Protein AF-A0A7J6B917-F1 (afdb_monomer_lite)

Radius of gyration: 19.54 Å; chains: 1; bounding box: 54×51×55 Å

Secondary structure (DSSP, 8-state):
-PPPPPTHHHHTT-S--------------------GGGGGG--GGGS---SHHHH--HHHHHHHGGGS-EEEE-TTS-EEEE-GGGEEEEESSSS-SS--EEEEEEETTEEEEEEEEEETTEEEEHHHHTB---TT--EEEE--SHHHHHHHHIIIIIIIIIII--TT----PPPPPTT-EEEEEEETTEEEEEEEEE-TTSEEETTEEEE-SS-EEEEEEE-GGGTTSSHHHHHHHHHHHHHHHHHT--

Structure (mmCIF, N/CA/C/O backbone):
data_AF-A0A7J6B917-F1
#
_entry.id   AF-A0A7J6B917-F1
#
loop_
_atom_site.group_PDB
_atom_site.id
_atom_site.type_symbol
_atom_site.label_atom_id
_atom_site.label_alt_id
_atom_site.label_comp_id
_atom_site.label_asym_id
_atom_site.label_entity_id
_atom_site.label_seq_id
_atom_site.pdbx_PDB_ins_code
_atom_site.Cartn_x
_atom_site.Cartn_y
_atom_site.Cartn_z
_atom_site.occupancy
_atom_site.B_iso_or_equiv
_atom_site.auth_seq_id
_atom_site.auth_comp_id
_atom_site.auth_asym_id
_atom_site.auth_atom_id
_atom_site.pdbx_PDB_model_num
ATOM 1 N N . MET A 1 1 ? 29.129 5.952 6.527 1.00 28.25 1 MET A N 1
ATOM 2 C CA . MET A 1 1 ? 28.202 5.026 7.211 1.00 28.25 1 MET A CA 1
ATOM 3 C C . MET A 1 1 ? 27.087 5.879 7.802 1.00 28.25 1 MET A C 1
ATOM 5 O O . MET A 1 1 ? 27.223 6.377 8.909 1.00 28.25 1 MET A O 1
ATOM 9 N N . ILE A 1 2 ? 26.074 6.200 6.995 1.00 26.06 2 ILE A N 1
ATOM 10 C CA . ILE A 1 2 ? 24.993 7.112 7.393 1.00 26.06 2 ILE A CA 1
ATOM 11 C C . ILE A 1 2 ? 23.897 6.245 8.009 1.00 26.06 2 ILE A C 1
ATOM 13 O O . ILE A 1 2 ? 23.376 5.348 7.353 1.00 26.06 2 ILE A O 1
ATOM 17 N N . ARG A 1 3 ? 23.628 6.458 9.299 1.00 24.72 3 ARG A N 1
ATOM 18 C CA . ARG A 1 3 ? 22.541 5.801 10.026 1.00 24.72 3 ARG A CA 1
ATOM 19 C C . ARG A 1 3 ? 21.214 6.369 9.520 1.00 24.72 3 ARG A C 1
ATOM 21 O O . ARG A 1 3 ? 20.967 7.556 9.701 1.00 24.72 3 ARG A O 1
ATOM 28 N N . CYS A 1 4 ? 20.373 5.528 8.921 1.00 31.16 4 CYS A N 1
ATOM 29 C CA . CYS A 1 4 ? 18.943 5.813 8.830 1.00 31.16 4 CYS A CA 1
ATOM 30 C C . CYS A 1 4 ? 18.379 5.949 10.254 1.00 31.16 4 CYS A C 1
ATOM 32 O O . CYS A 1 4 ? 18.732 5.130 11.112 1.00 31.16 4 CYS A O 1
ATOM 34 N N . PRO A 1 5 ? 17.510 6.933 10.525 1.00 29.53 5 PRO A N 1
ATOM 35 C CA . PRO A 1 5 ? 16.734 6.956 11.754 1.00 29.53 5 PRO A CA 1
ATOM 36 C C . PRO A 1 5 ? 15.949 5.647 11.872 1.00 29.53 5 PRO A C 1
ATOM 38 O O . PRO A 1 5 ? 15.215 5.272 10.960 1.00 29.53 5 PRO A O 1
ATOM 41 N N . SER A 1 6 ? 16.123 4.918 12.973 1.00 36.69 6 SER A N 1
ATOM 42 C CA . SER A 1 6 ? 15.269 3.769 13.291 1.00 36.69 6 SER A CA 1
ATOM 43 C C . SER A 1 6 ? 13.814 4.229 13.408 1.00 36.69 6 SER A C 1
ATOM 45 O O . SER A 1 6 ? 13.587 5.339 13.880 1.00 36.69 6 SER A O 1
ATOM 47 N N . MET A 1 7 ? 12.834 3.377 13.088 1.00 39.47 7 MET A N 1
ATOM 48 C CA . MET A 1 7 ? 11.395 3.676 13.227 1.00 39.47 7 MET A CA 1
ATOM 49 C C . MET A 1 7 ? 11.013 4.235 14.623 1.00 39.47 7 MET A C 1
ATOM 51 O O . MET A 1 7 ? 10.112 5.057 14.743 1.00 39.47 7 MET A O 1
ATOM 55 N N . LEU A 1 8 ? 11.786 3.901 15.667 1.00 36.88 8 LEU A N 1
ATOM 56 C CA . LEU A 1 8 ? 11.684 4.474 17.020 1.00 36.88 8 LEU A CA 1
ATOM 57 C C . LEU A 1 8 ? 11.874 6.008 17.084 1.00 36.88 8 LEU A C 1
ATOM 59 O O . LEU A 1 8 ? 11.333 6.657 17.973 1.00 36.88 8 LEU A O 1
ATOM 63 N N . GLN A 1 9 ? 12.602 6.622 16.144 1.00 35.94 9 GLN A N 1
ATOM 64 C CA . GLN A 1 9 ? 12.767 8.081 16.077 1.00 35.94 9 GLN A CA 1
ATOM 65 C C . GLN A 1 9 ? 11.567 8.798 15.444 1.00 35.94 9 GLN A C 1
ATOM 67 O O . GLN A 1 9 ? 11.374 9.978 15.724 1.00 35.94 9 GLN A O 1
ATOM 72 N N . GLN A 1 10 ? 10.725 8.110 14.661 1.00 38.25 10 GLN A N 1
ATOM 73 C CA . GLN A 1 10 ? 9.467 8.692 14.172 1.00 38.25 10 GLN A CA 1
ATOM 74 C C . GLN A 1 10 ? 8.410 8.782 15.284 1.00 38.25 10 GLN A C 1
ATOM 76 O O . GLN A 1 10 ? 7.632 9.730 15.303 1.00 38.25 10 GLN A O 1
ATOM 81 N N . VAL A 1 11 ? 8.450 7.872 16.263 1.00 38.41 11 VAL A N 1
ATOM 82 C CA . VAL A 1 11 ? 7.590 7.919 17.461 1.00 38.41 11 VAL A CA 1
ATOM 83 C C . VAL A 1 11 ? 8.003 9.068 18.398 1.00 38.41 11 VAL A C 1
ATOM 85 O O . VAL A 1 11 ? 7.163 9.728 18.998 1.00 38.41 11 VAL A O 1
ATOM 88 N N . SER A 1 12 ? 9.298 9.398 18.466 1.00 28.92 12 SER A N 1
ATOM 89 C CA . SER A 1 12 ? 9.825 10.412 19.395 1.00 28.92 12 SER A CA 1
ATOM 90 C C . SER A 1 12 ? 9.580 11.881 18.996 1.00 28.92 12 SER A C 1
ATOM 92 O O . SER A 1 12 ? 9.815 12.767 19.819 1.00 28.92 12 SER A O 1
ATOM 94 N N . LEU A 1 13 ? 9.132 12.182 17.773 1.00 32.50 13 LEU A N 1
ATOM 95 C CA . LEU A 1 13 ? 8.871 13.564 17.325 1.00 32.50 13 LEU A CA 1
ATOM 96 C C . LEU A 1 13 ? 7.448 14.062 17.657 1.00 32.50 13 LEU A C 1
ATOM 98 O O . LEU A 1 13 ? 7.083 15.180 17.304 1.00 32.50 13 LEU A O 1
ATOM 102 N N . PHE A 1 14 ? 6.664 13.273 18.400 1.00 38.31 14 PHE A N 1
ATOM 103 C CA . PHE A 1 14 ? 5.267 13.553 18.757 1.00 38.31 14 PHE A CA 1
ATOM 104 C C . PHE A 1 14 ? 5.039 14.701 19.763 1.00 38.31 14 PHE A C 1
ATOM 106 O O . PHE A 1 14 ? 3.897 15.095 19.995 1.00 38.31 14 PHE A O 1
ATOM 113 N N . HIS A 1 15 ? 6.089 15.310 20.322 1.00 29.52 15 HIS A N 1
ATOM 114 C CA . HIS A 1 15 ? 5.964 16.468 21.213 1.00 29.52 15 HIS A CA 1
ATOM 115 C C . HIS A 1 15 ? 6.646 17.708 20.641 1.00 29.52 15 HIS A C 1
ATOM 117 O O . HIS A 1 15 ? 7.746 18.049 21.070 1.00 29.52 15 HIS A O 1
ATOM 123 N N . LYS A 1 16 ? 5.975 18.387 19.698 1.00 31.20 16 LYS A N 1
ATOM 124 C CA . LYS A 1 16 ? 5.967 19.856 19.498 1.00 31.20 16 LYS A CA 1
ATOM 125 C C . LYS A 1 16 ? 5.537 20.194 18.070 1.00 31.20 16 LYS A C 1
ATOM 127 O O . LYS A 1 16 ? 6.360 20.105 17.172 1.00 31.20 16 LYS A O 1
ATOM 132 N N . TRP A 1 17 ? 4.298 20.654 17.898 1.00 30.45 17 TRP A N 1
ATOM 133 C CA . TRP A 1 17 ? 3.988 21.968 17.306 1.00 30.45 17 TRP A CA 1
ATOM 134 C C . TRP A 1 17 ? 2.478 22.127 17.071 1.00 30.45 17 TRP A C 1
ATOM 136 O O . TRP A 1 17 ? 1.904 21.502 16.185 1.00 30.45 17 TRP A O 1
ATOM 146 N N . ASN A 1 18 ? 1.867 23.006 17.868 1.00 25.06 18 ASN A N 1
ATOM 147 C CA . ASN A 1 18 ? 0.728 23.822 17.461 1.00 25.06 18 ASN A CA 1
ATOM 148 C C . ASN A 1 18 ? 1.317 25.128 16.922 1.00 25.06 18 ASN A C 1
ATOM 150 O O . ASN A 1 18 ? 2.124 25.734 17.623 1.00 25.06 18 ASN A O 1
ATOM 154 N N . ASP A 1 19 ? 0.941 25.539 15.713 1.00 26.38 19 ASP A N 1
ATOM 155 C CA . ASP A 1 19 ? 0.244 26.811 15.488 1.00 26.38 19 ASP A CA 1
ATOM 156 C C . ASP A 1 19 ? 0.175 27.205 13.999 1.00 26.38 19 ASP A C 1
ATOM 158 O O . ASP A 1 19 ? 1.067 26.940 13.199 1.00 26.38 19 ASP A O 1
ATOM 162 N N . PHE A 1 20 ? -0.897 27.951 13.720 1.00 25.92 20 PHE A N 1
ATOM 163 C CA . PHE A 1 20 ? -1.179 28.844 12.591 1.00 25.92 20 PHE A CA 1
ATOM 164 C C . PHE A 1 20 ? -1.936 28.345 11.342 1.00 25.92 20 PHE A C 1
ATOM 166 O O . PHE A 1 20 ? -1.520 27.496 10.564 1.00 25.92 20 PHE A O 1
ATOM 173 N N . LYS A 1 21 ? -3.092 29.009 11.180 1.00 27.42 21 LYS A N 1
ATOM 174 C CA . LYS A 1 21 ? -4.090 28.993 10.105 1.00 27.42 21 LYS A CA 1
ATOM 175 C C . LYS A 1 21 ? -3.604 29.703 8.834 1.00 27.42 21 LYS A C 1
ATOM 177 O O . LYS A 1 21 ? -2.906 30.709 8.926 1.00 27.42 21 LYS A O 1
ATOM 182 N N . GLY A 1 22 ? -4.179 29.318 7.692 1.00 24.73 22 GLY A N 1
ATOM 183 C CA . GLY A 1 22 ? -4.263 30.149 6.483 1.00 24.73 22 GLY A CA 1
ATOM 184 C C . GLY A 1 22 ? -4.955 29.425 5.323 1.00 24.73 22 GLY A C 1
ATOM 185 O O . GLY A 1 22 ? -4.372 28.537 4.723 1.00 24.73 22 GLY A O 1
ATOM 186 N N . TYR A 1 23 ? -6.207 29.789 5.033 1.00 26.33 23 TYR A N 1
ATOM 187 C CA . TYR A 1 23 ? -7.043 29.252 3.948 1.00 26.33 23 TYR A CA 1
ATOM 188 C C . TYR A 1 23 ? -6.612 29.744 2.553 1.00 26.33 23 TYR A C 1
ATOM 190 O O . TYR A 1 23 ? -6.212 30.898 2.425 1.00 26.33 23 TYR A O 1
ATOM 198 N N . CYS A 1 24 ? -6.877 28.945 1.508 1.00 25.05 24 CYS A N 1
ATOM 199 C CA . CYS A 1 24 ? -7.537 29.395 0.267 1.00 25.05 24 CYS A CA 1
ATOM 200 C C . CYS A 1 24 ? -8.112 28.190 -0.502 1.00 25.05 24 CYS A C 1
ATOM 202 O O . CYS A 1 24 ? -7.375 27.310 -0.933 1.00 25.05 24 CYS A O 1
ATOM 204 N N . ALA A 1 25 ? -9.436 28.165 -0.663 1.00 23.70 25 ALA A N 1
ATOM 205 C CA . ALA A 1 25 ? -10.173 27.146 -1.403 1.00 23.70 25 ALA A CA 1
ATOM 206 C C . ALA A 1 25 ? -10.294 27.533 -2.885 1.00 23.70 25 ALA A C 1
ATOM 208 O O . ALA A 1 25 ? -10.729 28.642 -3.196 1.00 23.70 25 ALA A O 1
ATOM 209 N N . PHE A 1 26 ? -9.979 26.602 -3.787 1.00 23.88 26 PHE A N 1
ATOM 210 C CA . PHE A 1 26 ? -10.359 26.677 -5.197 1.00 23.88 26 PHE A CA 1
ATOM 211 C C . PHE A 1 26 ? -11.427 25.622 -5.483 1.00 23.88 26 PHE A C 1
ATOM 213 O O . PHE A 1 26 ? -11.260 24.441 -5.198 1.00 23.88 26 PHE A O 1
ATOM 220 N N . LYS A 1 27 ? -12.558 26.093 -6.005 1.00 23.55 27 LYS A N 1
ATOM 221 C CA . LYS A 1 27 ? -13.753 25.314 -6.317 1.00 23.55 27 LYS A CA 1
ATOM 222 C C . LYS A 1 27 ? -13.635 24.774 -7.745 1.00 23.55 27 LYS A C 1
ATOM 224 O O . LYS A 1 27 ? -13.420 25.560 -8.665 1.00 23.55 27 LYS A O 1
ATOM 229 N N . MET A 1 28 ? -13.808 23.469 -7.931 1.00 24.48 28 MET A N 1
ATOM 230 C CA . MET A 1 28 ? -14.023 22.847 -9.241 1.00 24.48 28 MET A CA 1
ATOM 231 C C . MET A 1 28 ? -15.167 21.836 -9.129 1.00 24.48 28 MET A C 1
ATOM 233 O O . MET A 1 28 ? -15.196 21.008 -8.221 1.00 24.48 28 MET A O 1
ATOM 237 N N . ASP A 1 29 ? -16.145 21.972 -10.023 1.00 25.08 29 ASP A N 1
ATOM 238 C CA . ASP A 1 29 ? -17.403 21.232 -10.004 1.00 25.08 29 ASP A CA 1
ATOM 239 C C . ASP A 1 29 ? -17.204 19.770 -10.430 1.00 25.08 29 ASP A C 1
ATOM 241 O O . ASP A 1 29 ? -16.668 19.479 -11.499 1.00 25.08 29 ASP A O 1
ATOM 245 N N . SER A 1 30 ? -17.678 18.843 -9.595 1.00 29.86 30 SER A N 1
ATOM 246 C CA . SER A 1 30 ? -17.695 17.406 -9.877 1.00 29.86 30 SER A CA 1
ATOM 247 C C . SER A 1 30 ? -19.090 16.987 -10.325 1.00 29.86 30 SER A C 1
ATOM 249 O O . SER A 1 30 ? -20.036 17.041 -9.543 1.00 29.86 30 SER A O 1
ATOM 251 N N . ASN A 1 31 ? -19.217 16.524 -11.567 1.00 31.73 31 ASN A N 1
ATOM 252 C CA . ASN A 1 31 ? -20.407 15.825 -12.037 1.00 31.73 31 ASN A CA 1
ATOM 253 C C . ASN A 1 31 ? -19.996 14.453 -12.579 1.00 31.73 31 ASN A C 1
ATOM 255 O O . ASN A 1 31 ? -19.438 14.357 -13.668 1.00 31.73 31 ASN A O 1
ATOM 259 N N . SER A 1 32 ? -20.254 13.388 -11.822 1.00 36.25 32 SER A N 1
ATOM 260 C CA . SER A 1 32 ? -20.482 12.057 -12.396 1.00 36.25 32 SER A CA 1
ATOM 261 C C . SER A 1 32 ? -21.190 11.155 -11.385 1.00 36.25 32 SER A C 1
ATOM 263 O O . SER A 1 32 ? -20.631 10.714 -10.386 1.00 36.25 32 SER A O 1
ATOM 265 N N . ASN A 1 33 ? -22.468 10.914 -11.668 1.00 38.50 33 ASN A N 1
ATOM 266 C CA . ASN A 1 33 ? -23.294 9.908 -11.017 1.00 38.50 33 ASN A CA 1
ATOM 267 C C . ASN A 1 33 ? -22.799 8.506 -11.408 1.00 38.50 33 ASN A C 1
ATOM 269 O O . ASN A 1 33 ? -22.795 8.171 -12.593 1.00 38.50 33 ASN A O 1
ATOM 273 N N . LEU A 1 34 ? -22.456 7.675 -10.422 1.00 36.66 34 LEU A N 1
ATOM 274 C CA . LEU A 1 34 ? -22.340 6.221 -10.576 1.00 36.66 34 LEU A CA 1
ATOM 275 C C . LEU A 1 34 ? -23.387 5.524 -9.687 1.00 36.66 34 LEU A C 1
ATOM 277 O O . LEU A 1 34 ? -23.734 6.062 -8.633 1.00 36.66 34 LEU A O 1
ATOM 281 N N . PRO A 1 35 ? -23.936 4.362 -10.098 1.00 38.25 35 PRO A N 1
ATOM 282 C CA . PRO A 1 35 ? -25.120 3.780 -9.473 1.00 38.25 35 PRO A CA 1
ATOM 283 C C . PRO A 1 35 ? -24.807 3.214 -8.084 1.00 38.25 35 PRO A C 1
ATOM 285 O O . PRO A 1 35 ? -23.834 2.487 -7.895 1.00 38.25 35 PRO A O 1
ATOM 288 N N . VAL A 1 36 ? -25.683 3.516 -7.128 1.00 42.31 36 VAL A N 1
ATOM 289 C CA . VAL A 1 36 ? -25.557 3.268 -5.678 1.00 42.31 36 VAL A CA 1
ATOM 290 C C . VAL A 1 36 ? -25.646 1.774 -5.289 1.00 42.31 36 VAL A C 1
ATOM 292 O O . VAL A 1 36 ? -25.453 1.417 -4.131 1.00 42.31 36 VAL A O 1
ATOM 295 N N . GLU A 1 37 ? -25.876 0.859 -6.233 1.00 38.41 37 GLU A N 1
ATOM 296 C CA . GLU A 1 37 ? -26.282 -0.523 -5.919 1.00 38.41 37 GLU A CA 1
ATOM 297 C C . GLU A 1 37 ? -25.147 -1.518 -5.589 1.00 38.41 37 GLU A C 1
ATOM 299 O O . GLU A 1 37 ? -25.442 -2.619 -5.136 1.00 38.41 37 GLU A O 1
ATOM 304 N N . ASN A 1 38 ? -23.858 -1.163 -5.716 1.00 43.88 38 ASN A N 1
ATOM 305 C CA . ASN A 1 38 ? -22.740 -2.104 -5.472 1.00 43.88 38 ASN A CA 1
ATOM 306 C C . ASN A 1 38 ? -21.869 -1.822 -4.230 1.00 43.88 38 ASN A C 1
ATOM 308 O O . ASN A 1 38 ? -20.938 -2.579 -3.965 1.00 43.88 38 ASN A O 1
ATOM 312 N N . LEU A 1 39 ? -22.156 -0.780 -3.440 1.00 53.69 39 LEU A N 1
ATOM 313 C CA . LEU A 1 39 ? -21.262 -0.343 -2.351 1.00 53.69 39 LEU A CA 1
ATOM 314 C C . LEU A 1 39 ? -21.261 -1.263 -1.112 1.00 53.69 39 LEU A C 1
ATOM 316 O O . LEU A 1 39 ? -20.393 -1.148 -0.251 1.00 53.69 39 LEU A O 1
ATOM 320 N N . VAL A 1 40 ? -22.240 -2.169 -0.999 1.00 54.62 40 VAL A N 1
ATOM 321 C CA . VAL A 1 40 ? -22.499 -2.956 0.224 1.00 54.62 40 VAL A CA 1
ATOM 322 C C . VAL A 1 40 ? -21.4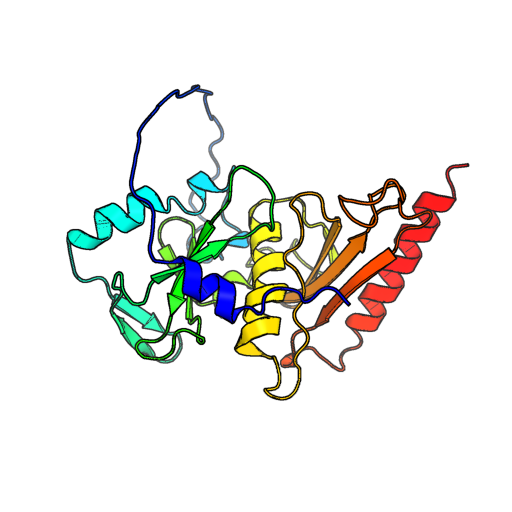11 -4.008 0.500 1.00 54.62 40 VAL A C 1
ATOM 324 O O . VAL A 1 40 ? -21.232 -4.400 1.648 1.00 54.62 40 VAL A O 1
ATOM 327 N N . ASN A 1 41 ? -20.623 -4.396 -0.510 1.00 67.50 41 ASN A N 1
ATOM 328 C CA . ASN A 1 41 ? -19.515 -5.357 -0.383 1.00 67.50 41 ASN A CA 1
ATOM 329 C C . ASN A 1 41 ? -18.184 -4.809 -0.932 1.00 67.50 41 ASN A C 1
ATOM 331 O O . ASN A 1 41 ? -17.319 -5.576 -1.356 1.00 67.50 41 ASN A O 1
ATOM 335 N N . SER A 1 42 ? -18.026 -3.487 -0.997 1.00 85.62 42 SER A N 1
ATOM 336 C CA . SER A 1 42 ? -16.808 -2.867 -1.524 1.00 85.62 42 SER A CA 1
ATOM 337 C C . SER A 1 42 ? -15.726 -2.774 -0.453 1.00 85.62 42 SER A C 1
ATOM 339 O O . SER A 1 42 ? -15.979 -2.339 0.673 1.00 85.62 42 SER A O 1
ATOM 341 N N . HIS A 1 43 ? -14.503 -3.149 -0.820 1.00 92.25 43 HIS A N 1
ATOM 342 C CA . HIS A 1 43 ? -13.328 -2.885 0.002 1.00 92.25 43 HIS A CA 1
ATOM 343 C C . HIS A 1 43 ? -12.842 -1.444 -0.212 1.00 92.25 43 HIS A C 1
ATOM 345 O O . HIS A 1 43 ? -13.188 -0.837 -1.227 1.00 92.25 43 HIS A O 1
ATOM 351 N N . PRO A 1 44 ? -12.015 -0.880 0.690 1.00 91.25 44 PRO A N 1
ATOM 352 C CA . PRO A 1 44 ? -11.530 0.499 0.568 1.00 91.25 44 PRO A CA 1
ATOM 353 C C . PRO A 1 44 ? -10.918 0.829 -0.798 1.00 91.25 44 PRO A C 1
ATOM 355 O O . PRO A 1 44 ? -11.173 1.890 -1.347 1.00 91.25 44 PRO A O 1
ATOM 358 N N . VAL A 1 45 ? -10.175 -0.109 -1.391 1.00 92.38 45 VAL A N 1
ATOM 359 C CA . VAL A 1 45 ? -9.554 0.044 -2.721 1.00 92.38 45 VAL A CA 1
ATOM 360 C C . VAL A 1 45 ? -10.532 0.076 -3.896 1.00 92.38 45 VAL A C 1
ATOM 362 O O . VAL A 1 45 ? -10.161 0.439 -5.014 1.00 92.38 45 VAL A O 1
ATOM 365 N N . ASP A 1 46 ? -11.780 -0.319 -3.670 1.00 92.31 46 ASP A N 1
ATOM 366 C CA . ASP A 1 46 ? -12.834 -0.300 -4.682 1.00 92.31 46 ASP A CA 1
ATOM 367 C C . ASP A 1 46 ? -13.657 0.992 -4.634 1.00 92.31 46 ASP A C 1
ATOM 369 O O . ASP A 1 46 ? -14.457 1.244 -5.536 1.00 92.31 46 ASP A O 1
ATOM 373 N N . LEU A 1 47 ? -13.480 1.803 -3.588 1.00 89.62 47 LEU A N 1
ATOM 374 C CA . LEU A 1 47 ? -14.190 3.060 -3.421 1.00 89.62 47 LEU A CA 1
ATOM 375 C C . LEU A 1 47 ? -13.512 4.167 -4.242 1.00 89.62 47 LEU A C 1
ATOM 377 O O . LEU A 1 47 ? -12.282 4.216 -4.336 1.00 89.62 47 LEU A O 1
ATOM 381 N N . PRO A 1 48 ? -14.294 5.076 -4.847 1.00 85.88 48 PRO A N 1
ATOM 382 C CA . PRO A 1 48 ? -13.730 6.196 -5.580 1.00 85.88 48 PRO A CA 1
ATOM 383 C C . PRO A 1 48 ? -12.966 7.116 -4.623 1.00 85.88 48 PRO A C 1
ATOM 385 O O . PRO A 1 48 ? -13.459 7.483 -3.557 1.00 85.88 48 PRO A O 1
ATOM 388 N N . CYS A 1 49 ? -11.766 7.512 -5.031 1.00 85.31 49 CYS A N 1
ATOM 38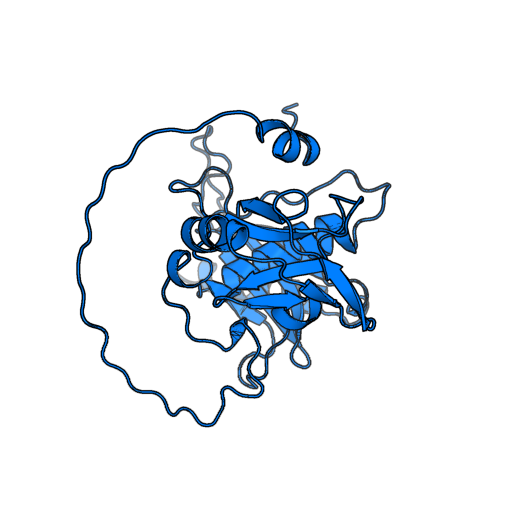9 C CA . CYS A 1 49 ? -10.901 8.401 -4.272 1.00 85.31 49 CYS A CA 1
ATOM 390 C C . CYS A 1 49 ? -10.216 9.370 -5.235 1.00 85.31 49 CYS A C 1
ATOM 392 O O . CYS A 1 49 ? -9.565 8.928 -6.182 1.00 85.31 49 CYS A O 1
ATOM 394 N N . GLN A 1 50 ? -10.377 10.673 -5.004 1.00 77.69 50 GLN A N 1
ATOM 395 C CA . GLN A 1 50 ? -9.777 11.712 -5.848 1.00 77.69 50 GLN A CA 1
ATOM 396 C C . GLN A 1 50 ? -8.390 12.119 -5.337 1.00 77.69 50 GLN A C 1
ATOM 398 O O . GLN A 1 50 ? -7.449 12.201 -6.122 1.00 77.69 50 GLN A O 1
ATOM 403 N N . ASP A 1 51 ? -8.249 12.306 -4.023 1.00 85.69 51 ASP A N 1
ATOM 404 C CA . ASP A 1 51 ? -7.015 12.751 -3.374 1.00 85.69 51 ASP A CA 1
ATOM 405 C C . ASP A 1 51 ? -6.876 12.182 -1.945 1.00 85.69 51 ASP A C 1
ATOM 407 O O . ASP A 1 51 ? -7.731 11.434 -1.465 1.00 85.69 51 ASP A O 1
ATOM 411 N N . TYR A 1 52 ? -5.759 12.495 -1.283 1.00 84.50 52 TYR A N 1
ATOM 412 C CA . TYR A 1 52 ? -5.451 12.021 0.071 1.00 84.50 52 TYR A CA 1
ATOM 413 C C . TYR A 1 52 ? -6.299 12.701 1.159 1.00 84.50 52 TYR A C 1
ATOM 415 O O . TYR A 1 52 ? -6.611 12.056 2.162 1.00 84.50 52 TYR A O 1
ATOM 423 N N . ASP A 1 53 ? -6.707 13.957 0.957 1.00 82.38 53 ASP A N 1
ATOM 424 C CA . ASP A 1 53 ? -7.501 14.714 1.933 1.00 82.38 53 ASP A CA 1
ATOM 425 C C . ASP A 1 53 ? -8.924 14.146 2.031 1.00 82.38 53 ASP A C 1
ATOM 427 O O . ASP A 1 53 ? -9.447 13.944 3.129 1.00 82.38 53 ASP A O 1
ATOM 431 N N . ALA A 1 54 ? -9.522 13.798 0.888 1.00 80.94 54 ALA A N 1
ATOM 432 C CA . ALA A 1 54 ? -10.800 13.101 0.804 1.00 80.94 54 ALA A CA 1
ATOM 433 C C . ALA A 1 54 ? -10.714 11.663 1.342 1.00 80.94 54 ALA A C 1
ATOM 435 O O . ALA A 1 54 ? -11.682 11.146 1.902 1.00 80.94 54 ALA A O 1
ATOM 436 N N . LEU A 1 55 ? -9.562 11.001 1.181 1.00 82.25 55 LEU A N 1
ATOM 437 C CA . LEU A 1 55 ? -9.361 9.639 1.677 1.00 82.25 55 LEU A CA 1
ATOM 438 C C . LEU A 1 55 ? -9.339 9.583 3.207 1.00 82.25 55 LEU A C 1
ATOM 440 O O . LEU A 1 55 ? -9.950 8.694 3.811 1.00 82.25 55 LEU A O 1
ATOM 444 N N . CYS A 1 56 ? -8.597 10.501 3.824 1.00 82.75 56 CYS A N 1
ATOM 445 C CA . CYS A 1 56 ? -8.342 10.526 5.255 1.00 82.75 56 CYS A CA 1
ATOM 446 C C . CYS A 1 56 ? -8.290 11.980 5.758 1.00 82.75 56 CYS A C 1
ATOM 448 O O . CYS A 1 56 ? -7.201 12.534 5.915 1.00 82.75 56 CYS A O 1
ATOM 450 N N . PRO A 1 57 ? -9.441 12.597 6.089 1.00 81.44 57 PRO A N 1
ATOM 451 C CA . PRO A 1 57 ? -9.492 13.958 6.623 1.00 81.44 57 PRO A CA 1
ATOM 452 C C . PRO A 1 57 ? -9.025 13.977 8.087 1.00 81.44 57 PRO A C 1
ATOM 454 O O . PRO A 1 57 ? -9.815 14.030 9.034 1.00 81.44 57 PRO A O 1
ATOM 457 N N . VAL A 1 58 ? -7.705 13.890 8.276 1.00 82.00 58 VAL A N 1
ATOM 458 C CA . VAL A 1 58 ? -7.034 13.687 9.571 1.00 82.00 58 VAL A CA 1
ATOM 459 C C . VAL A 1 58 ? -7.475 14.713 10.611 1.00 82.00 58 VAL A C 1
ATOM 461 O O . VAL A 1 58 ? -7.826 14.350 11.733 1.00 82.00 58 VAL A O 1
ATOM 464 N N . PHE A 1 59 ? -7.447 15.996 10.247 1.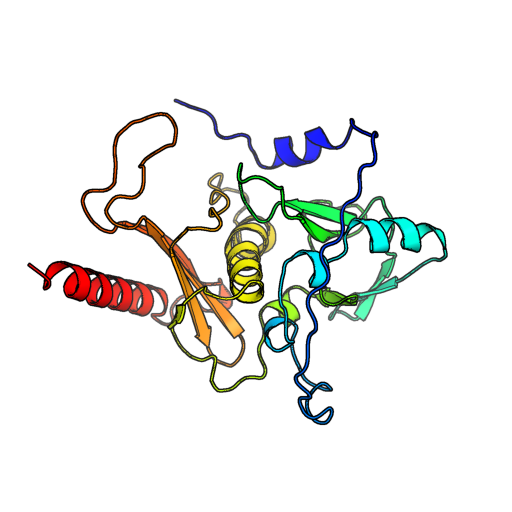00 81.81 59 PHE A N 1
ATOM 465 C CA . PHE A 1 59 ? -7.746 17.084 11.175 1.00 81.81 59 PHE A CA 1
ATOM 466 C C . PHE A 1 59 ? -9.213 17.078 11.608 1.00 81.81 59 PHE A C 1
ATOM 468 O O . PHE A 1 59 ? -9.492 17.167 12.800 1.00 81.81 59 PHE A O 1
ATOM 475 N N . GLU A 1 60 ? -10.136 16.900 10.661 1.00 83.88 60 GLU A N 1
ATOM 476 C CA . GLU A 1 60 ? -11.573 16.848 10.942 1.00 83.88 60 GLU A CA 1
ATOM 477 C C . GLU A 1 60 ? -11.914 15.682 11.875 1.00 83.88 60 GLU A C 1
ATOM 479 O O . GLU A 1 60 ? -12.612 15.859 12.878 1.00 83.88 60 GLU A O 1
ATOM 484 N N . TYR A 1 61 ? -11.370 14.493 11.591 1.00 85.75 61 TYR A N 1
ATOM 485 C CA . TYR A 1 61 ? -11.641 13.324 12.415 1.00 85.75 61 TYR A CA 1
ATOM 486 C C . TYR A 1 61 ? -11.133 13.502 13.847 1.00 85.75 61 TYR A C 1
ATOM 488 O O . TYR A 1 61 ? -11.890 13.251 14.788 1.00 85.75 61 TYR A O 1
ATOM 496 N N . LEU A 1 62 ? -9.887 13.960 14.020 1.00 84.44 62 LEU A N 1
ATOM 497 C CA . LEU A 1 62 ? -9.297 14.145 15.347 1.00 84.44 62 LEU A CA 1
ATOM 498 C C . LEU A 1 62 ? -10.053 15.194 16.167 1.00 84.44 62 LEU A C 1
ATOM 500 O O . LEU A 1 62 ? -10.293 14.956 17.345 1.00 84.44 62 LEU A O 1
ATOM 504 N N . SER A 1 63 ? -10.507 16.293 15.557 1.00 84.06 63 SER A N 1
ATOM 505 C CA . SER A 1 63 ? -11.354 17.277 16.246 1.00 84.06 63 SER A CA 1
ATOM 506 C C . SER A 1 63 ? -12.729 16.715 16.631 1.00 84.06 63 SER A C 1
ATOM 508 O O . SER A 1 63 ? -13.285 17.096 17.656 1.00 84.06 63 SER A O 1
ATOM 510 N N . SER A 1 64 ? -13.285 15.786 15.847 1.00 83.44 64 SER A N 1
ATOM 511 C CA . SER A 1 64 ? -14.582 15.157 16.150 1.00 83.44 64 SER A CA 1
ATOM 512 C C . SER A 1 64 ? -14.525 14.107 17.268 1.00 83.44 64 SER A C 1
ATOM 514 O O . SER A 1 64 ? -15.565 13.730 17.815 1.00 83.44 64 SER A O 1
ATOM 516 N N . LEU A 1 65 ? -13.333 13.585 17.580 1.00 81.81 65 LEU A N 1
ATOM 517 C CA . LEU A 1 65 ? -13.161 12.474 18.517 1.00 81.81 65 LEU A CA 1
ATOM 518 C C . LEU A 1 65 ? -13.480 12.877 19.965 1.00 81.81 65 LEU A C 1
ATOM 520 O O . LEU A 1 65 ? -13.943 12.047 20.743 1.00 81.81 65 LEU A O 1
ATOM 524 N N . GLU A 1 66 ? -13.340 14.161 20.293 1.00 67.50 66 GLU A N 1
ATOM 525 C CA . GLU A 1 66 ? -13.660 14.730 21.609 1.00 67.50 66 GLU A CA 1
ATOM 526 C C . GLU A 1 66 ? -15.162 14.655 21.954 1.00 67.50 66 GLU A C 1
ATOM 528 O O . GLU A 1 66 ? -15.542 14.754 23.119 1.00 67.50 66 GLU A O 1
ATOM 533 N N . SER A 1 67 ? -16.030 14.425 20.960 1.00 62.56 67 SER A N 1
ATOM 534 C CA . SER A 1 67 ? -17.488 14.452 21.126 1.00 62.56 67 SER A CA 1
ATOM 535 C C . SER A 1 67 ? -18.120 13.105 21.531 1.00 62.56 67 SER A C 1
ATOM 537 O O . SER A 1 67 ? -19.343 13.045 21.684 1.00 62.56 67 SER A O 1
ATOM 539 N N . GLY A 1 68 ? -17.351 12.022 21.712 1.00 60.38 68 GLY A N 1
ATOM 540 C CA . GLY A 1 68 ? -17.895 10.754 22.220 1.00 60.38 68 GLY A CA 1
ATOM 541 C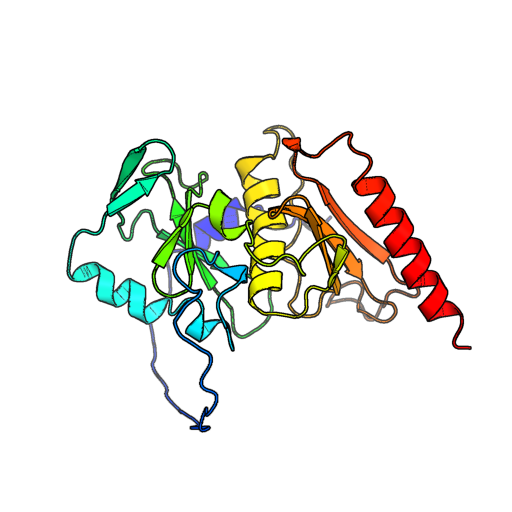 C . GLY A 1 68 ? -16.961 9.545 22.119 1.00 60.38 68 GLY A C 1
ATOM 542 O O . GLY A 1 68 ? -16.129 9.458 21.219 1.00 60.38 68 GLY A O 1
ATOM 543 N N . MET A 1 69 ? -17.131 8.571 23.026 1.00 64.31 69 MET A N 1
ATOM 544 C CA . MET A 1 69 ? -16.401 7.296 22.975 1.00 64.31 69 MET A CA 1
ATOM 545 C C . MET A 1 69 ? -16.829 6.484 21.750 1.00 64.31 69 MET A C 1
ATOM 547 O O . MET A 1 69 ? -17.948 5.976 21.694 1.00 64.31 69 MET A O 1
ATOM 551 N N . LYS A 1 70 ? -15.917 6.331 20.788 1.00 83.06 70 LYS A N 1
ATOM 552 C CA . LYS A 1 70 ? -16.070 5.418 19.652 1.00 83.06 70 LYS A CA 1
ATOM 553 C C . LYS A 1 70 ? -15.342 4.112 19.962 1.00 83.06 70 LYS A C 1
ATOM 555 O O . LYS A 1 70 ? -14.255 4.130 20.540 1.00 83.06 70 LYS A O 1
ATOM 560 N N . SER A 1 71 ? -15.918 2.983 19.574 1.00 87.31 71 SER A N 1
ATOM 561 C CA . SER A 1 71 ? -15.258 1.683 19.649 1.00 87.31 71 SER A CA 1
ATOM 562 C C . SER A 1 71 ? -15.165 1.027 18.278 1.00 87.31 71 SER A C 1
ATOM 564 O O . SER A 1 71 ? -15.942 1.311 17.365 1.00 87.31 71 SER A O 1
ATOM 566 N N . PHE A 1 72 ? -14.145 0.193 18.122 1.00 90.25 72 PHE A N 1
ATOM 567 C CA . PHE A 1 72 ? -13.850 -0.556 16.916 1.00 90.25 72 PHE A CA 1
ATOM 568 C C . PHE A 1 72 ? -13.813 -2.045 17.248 1.00 90.25 72 PHE A C 1
ATOM 570 O O . PHE A 1 72 ? -13.096 -2.467 18.155 1.00 90.25 72 PHE A O 1
ATOM 577 N N . HIS A 1 73 ? -14.572 -2.847 16.505 1.00 89.38 73 HIS A N 1
ATOM 578 C CA . HIS A 1 73 ? -14.568 -4.296 16.661 1.00 89.38 73 HIS A CA 1
ATOM 579 C C . HIS A 1 73 ? -13.560 -4.924 15.705 1.00 89.38 73 HIS A C 1
ATOM 581 O O . HIS A 1 73 ? -13.624 -4.740 14.489 1.00 89.38 73 HIS A O 1
ATOM 587 N N . LEU A 1 74 ? -12.632 -5.686 16.272 1.00 86.69 74 LEU A N 1
ATOM 588 C CA . LEU A 1 74 ? -11.662 -6.465 15.524 1.00 86.69 74 LEU A CA 1
ATOM 589 C C . LEU A 1 74 ? -12.344 -7.663 14.849 1.00 86.69 74 LEU A C 1
ATOM 591 O O . LEU A 1 74 ? -13.334 -8.180 15.370 1.00 86.69 74 LEU A O 1
ATOM 595 N N . PRO A 1 75 ? -11.761 -8.207 13.765 1.00 82.62 75 PRO A N 1
ATOM 596 C CA . PRO A 1 75 ? -12.229 -9.459 13.166 1.00 82.62 75 PRO A CA 1
ATOM 597 C C . PRO A 1 75 ? -12.245 -10.650 14.140 1.00 82.62 75 PRO A C 1
ATOM 599 O O . PRO A 1 75 ? -12.987 -11.604 13.935 1.00 82.62 75 PRO A O 1
ATOM 602 N N . SER A 1 76 ? -11.448 -10.598 15.214 1.00 83.69 76 SER A N 1
ATOM 603 C CA . SER A 1 76 ? -11.446 -11.596 16.292 1.00 83.69 76 SER A CA 1
ATOM 604 C C . SER A 1 76 ? -12.645 -11.493 17.246 1.00 83.69 76 SER A C 1
ATOM 606 O O . SER A 1 76 ? -12.799 -12.348 18.114 1.00 83.69 76 SER A O 1
ATOM 608 N N . GLY A 1 77 ? -13.469 -10.447 17.126 1.00 83.62 77 GLY A N 1
ATOM 609 C CA . GLY A 1 77 ? -14.578 -10.133 18.032 1.00 83.62 77 GLY A CA 1
ATOM 610 C C . GLY A 1 77 ? -14.189 -9.264 19.233 1.00 83.62 77 GLY A C 1
ATOM 611 O O . GLY A 1 77 ? -15.068 -8.786 19.945 1.00 83.62 77 GLY A O 1
ATOM 612 N N . ALA A 1 78 ? -12.894 -9.019 19.455 1.00 87.19 78 ALA A N 1
ATOM 613 C CA . ALA A 1 78 ? -12.431 -8.127 20.514 1.00 87.19 78 ALA A CA 1
ATOM 614 C C . ALA A 1 78 ? -12.758 -6.656 20.198 1.00 87.19 78 ALA A C 1
ATOM 616 O O . ALA A 1 78 ? -12.687 -6.222 19.049 1.00 87.19 78 ALA A O 1
ATOM 617 N N . GLU A 1 79 ? -13.100 -5.882 21.225 1.00 90.62 79 GLU A N 1
ATOM 618 C CA . GLU A 1 79 ? -13.426 -4.461 21.104 1.00 90.62 79 GLU A CA 1
ATOM 619 C C . GLU A 1 79 ? -12.234 -3.592 21.520 1.00 90.62 79 GLU A C 1
ATOM 621 O O . GLU A 1 79 ? -11.645 -3.778 22.586 1.00 90.62 79 GLU A O 1
ATOM 626 N N . VAL A 1 80 ? -11.898 -2.616 20.680 1.00 90.50 80 VAL A N 1
ATOM 627 C CA . VAL A 1 80 ? -10.867 -1.610 20.930 1.00 90.50 80 VAL A CA 1
ATOM 628 C C . VAL A 1 80 ? -11.542 -0.253 21.064 1.00 90.50 80 VAL A C 1
ATOM 630 O O . VAL A 1 80 ? -12.206 0.223 20.144 1.00 90.50 80 VAL A O 1
ATOM 633 N N . LYS A 1 81 ? -11.368 0.399 22.214 1.00 91.25 81 LYS A N 1
ATOM 634 C CA . LYS A 1 81 ? -11.795 1.792 22.400 1.00 91.25 81 LYS A CA 1
ATOM 635 C C . LYS A 1 81 ? -10.894 2.697 21.573 1.00 91.25 81 LYS A C 1
ATOM 637 O O . LYS A 1 81 ? -9.680 2.571 21.661 1.00 91.25 81 LYS A O 1
ATOM 642 N N . VAL A 1 82 ? -11.471 3.600 20.794 1.00 91.38 82 VAL A N 1
ATOM 643 C CA . VAL A 1 82 ? -10.724 4.543 19.957 1.00 91.38 82 VAL A CA 1
ATOM 644 C C . VAL A 1 82 ? -10.503 5.826 20.753 1.00 91.38 82 VAL A C 1
ATOM 646 O O . VAL A 1 82 ? -11.468 6.496 21.124 1.00 91.38 82 VAL A O 1
ATOM 649 N N . THR A 1 83 ? -9.246 6.156 21.039 1.00 89.19 83 THR A N 1
ATOM 650 C CA . THR A 1 83 ? -8.843 7.328 21.829 1.00 89.19 83 THR A CA 1
ATOM 651 C C . THR A 1 83 ? -7.699 8.065 21.139 1.00 89.19 83 THR A C 1
ATOM 653 O O . THR A 1 83 ? -7.093 7.553 20.204 1.00 89.19 83 THR A O 1
ATOM 656 N N . HIS A 1 84 ? -7.377 9.280 21.584 1.00 87.81 84 HIS A N 1
ATOM 657 C CA . HIS A 1 84 ? -6.213 9.993 21.047 1.00 87.81 84 HIS A CA 1
ATOM 658 C C . HIS A 1 84 ? -4.898 9.241 21.300 1.00 87.81 84 HIS A C 1
ATOM 660 O O . HIS A 1 84 ? -4.021 9.270 20.444 1.00 87.81 84 HIS A O 1
ATOM 666 N N . ASP A 1 85 ? -4.792 8.527 22.423 1.00 88.00 85 ASP A N 1
ATOM 667 C CA . ASP A 1 85 ? -3.561 7.840 22.834 1.00 88.00 85 ASP A CA 1
ATOM 668 C C . ASP A 1 85 ? -3.220 6.622 21.968 1.00 88.00 85 ASP A C 1
ATOM 670 O O . ASP A 1 85 ? -2.061 6.232 21.889 1.00 88.00 85 ASP A O 1
ATOM 674 N N . ASN A 1 86 ? -4.213 6.003 21.322 1.00 90.81 86 ASN A N 1
ATOM 675 C CA . ASN A 1 86 ? -3.990 4.838 20.465 1.00 90.81 86 ASN A CA 1
ATOM 676 C C . ASN A 1 86 ? -4.163 5.126 18.971 1.00 90.81 86 ASN A C 1
ATOM 678 O O . ASN A 1 86 ? -4.142 4.193 18.166 1.00 90.81 86 ASN A O 1
ATOM 682 N N . ILE A 1 87 ? -4.305 6.398 18.589 1.00 91.88 87 ILE A N 1
ATOM 683 C CA . ILE A 1 87 ? -4.293 6.819 17.190 1.00 91.88 87 ILE A CA 1
ATOM 684 C C . ILE A 1 87 ? -2.906 7.354 16.832 1.00 91.88 87 ILE A C 1
ATOM 686 O O . ILE A 1 87 ? -2.499 8.434 17.257 1.00 91.88 87 ILE A O 1
ATOM 690 N N . GLY A 1 88 ? -2.209 6.620 15.971 1.00 90.31 88 GLY A N 1
ATOM 691 C CA . GLY A 1 88 ? -0.962 7.041 15.348 1.00 90.31 88 GLY A CA 1
ATOM 692 C C . GLY A 1 88 ? -1.204 7.775 14.030 1.00 90.31 88 GLY A C 1
ATOM 693 O O . GLY A 1 88 ? -2.158 7.494 13.302 1.00 90.31 88 GLY A O 1
ATOM 694 N N . LYS A 1 89 ? -0.306 8.705 13.690 1.00 90.00 89 LYS A N 1
ATOM 695 C CA . LYS A 1 89 ? -0.229 9.321 12.357 1.00 90.00 89 LYS A CA 1
ATOM 696 C C . LYS A 1 89 ? 0.911 8.673 11.582 1.00 90.00 89 LYS A C 1
ATOM 698 O O . LYS A 1 89 ? 2.072 8.814 11.956 1.00 90.00 89 LYS A O 1
ATOM 703 N N . LEU A 1 90 ? 0.586 7.989 10.493 1.00 88.94 90 LEU A N 1
ATOM 704 C CA . LEU A 1 90 ? 1.550 7.352 9.606 1.00 88.94 90 LEU A CA 1
ATOM 705 C C . LEU A 1 90 ? 1.809 8.247 8.399 1.00 88.94 90 LEU A C 1
ATOM 707 O O . LEU A 1 90 ? 0.889 8.514 7.630 1.00 88.94 90 LEU A O 1
ATOM 711 N N . ARG A 1 91 ? 3.049 8.702 8.210 1.00 89.25 91 ARG A N 1
ATOM 712 C CA . ARG A 1 91 ? 3.424 9.487 7.026 1.00 89.25 91 ARG A CA 1
ATOM 713 C C . ARG A 1 91 ? 3.523 8.551 5.815 1.00 89.25 91 ARG A C 1
ATOM 715 O O . ARG A 1 91 ? 4.349 7.642 5.839 1.00 89.25 91 ARG A O 1
ATOM 722 N N . LEU A 1 92 ? 2.694 8.747 4.781 1.00 86.75 92 LEU A N 1
ATOM 723 C CA . LEU A 1 92 ? 2.690 7.866 3.598 1.00 86.75 92 LEU A CA 1
ATOM 724 C C . LEU A 1 92 ? 3.985 7.983 2.793 1.00 86.75 92 LEU A C 1
ATOM 726 O O . LEU A 1 92 ? 4.533 6.986 2.328 1.00 86.75 92 LEU A O 1
ATOM 730 N N . PHE A 1 93 ? 4.443 9.217 2.613 1.00 84.19 93 PHE A N 1
ATOM 731 C CA . PHE A 1 93 ? 5.624 9.543 1.824 1.00 84.19 93 PHE A CA 1
ATOM 732 C C . PHE A 1 93 ? 6.774 9.932 2.745 1.00 84.19 93 PHE A C 1
ATOM 734 O O . PHE A 1 93 ? 6.561 10.267 3.909 1.00 84.19 93 PHE A O 1
ATOM 741 N N . GLY A 1 94 ? 8.003 9.825 2.242 1.00 76.00 94 GLY A N 1
ATOM 742 C CA . GLY A 1 94 ? 9.204 10.249 2.960 1.00 76.00 94 GLY A CA 1
ATOM 743 C C . GLY A 1 94 ? 9.254 11.765 3.125 1.00 76.00 94 GLY A C 1
ATOM 744 O O . GLY A 1 94 ? 8.318 12.382 3.608 1.00 76.00 94 GLY A O 1
ATOM 745 N N . GLU A 1 95 ? 10.345 12.392 2.712 1.00 70.50 95 GLU A N 1
ATOM 746 C CA . GLU A 1 95 ? 10.536 13.844 2.853 1.00 70.50 95 GLU A CA 1
ATOM 747 C C . GLU A 1 95 ? 9.778 14.680 1.802 1.00 70.50 95 GLU A C 1
ATOM 749 O O . GLU A 1 95 ? 10.052 15.864 1.642 1.00 70.50 95 GLU A O 1
ATOM 754 N N . ASP A 1 96 ? 8.813 14.082 1.096 1.00 69.94 96 ASP A N 1
ATOM 755 C CA . ASP A 1 96 ? 7.969 14.790 0.134 1.00 69.94 96 ASP A CA 1
ATOM 756 C C . ASP A 1 96 ? 7.039 15.787 0.864 1.00 69.94 96 ASP A C 1
ATOM 758 O O . ASP A 1 96 ? 6.461 15.473 1.916 1.00 69.94 96 ASP A O 1
ATOM 762 N N . GLU A 1 97 ? 6.890 16.985 0.287 1.00 65.75 97 GLU A N 1
ATOM 763 C CA . GLU A 1 97 ? 6.044 18.081 0.777 1.00 65.75 97 GLU A CA 1
ATOM 764 C C . GLU A 1 97 ? 4.901 18.373 -0.220 1.00 65.75 97 GLU A C 1
ATOM 766 O O . GLU A 1 97 ? 5.156 18.421 -1.428 1.00 65.75 97 GLU A O 1
ATOM 771 N N . PRO A 1 98 ? 3.654 18.614 0.240 1.00 76.19 98 PRO A N 1
ATOM 772 C CA . PRO A 1 98 ? 3.205 18.605 1.637 1.00 76.19 98 PRO A CA 1
ATOM 773 C C . PRO A 1 98 ? 3.099 17.179 2.218 1.00 76.19 98 PRO A C 1
ATOM 775 O O . PRO A 1 98 ? 2.829 16.229 1.475 1.00 76.19 98 PRO A O 1
ATOM 778 N N . PRO A 1 99 ? 3.270 17.003 3.542 1.00 80.50 99 PRO A N 1
ATOM 779 C CA . PRO A 1 99 ? 3.242 15.689 4.162 1.00 80.50 99 PRO A CA 1
ATOM 780 C C . PRO A 1 99 ? 1.829 15.103 4.137 1.00 80.50 99 PRO A C 1
ATOM 782 O O . PRO A 1 99 ? 0.866 15.742 4.557 1.00 80.50 99 PRO A O 1
ATOM 785 N N . GLN A 1 100 ? 1.728 13.853 3.695 1.00 86.62 100 GLN A N 1
ATOM 786 C CA . GLN A 1 100 ? 0.475 13.102 3.660 1.00 86.62 100 GLN A CA 1
ATOM 787 C C . GLN A 1 100 ? 0.456 12.066 4.781 1.00 86.62 100 GLN A C 1
ATOM 789 O O . GLN A 1 100 ? 1.433 11.328 4.957 1.00 86.62 100 GLN A O 1
ATOM 794 N N . TYR A 1 101 ? -0.648 12.001 5.527 1.00 88.62 101 TYR A N 1
ATOM 795 C CA . TYR A 1 101 ? -0.786 11.141 6.703 1.00 88.62 101 TYR A CA 1
ATOM 796 C C . TYR A 1 101 ? -2.005 10.220 6.614 1.00 88.62 101 TYR A C 1
ATOM 798 O O . TYR A 1 101 ? -3.082 10.642 6.204 1.00 88.62 101 TYR A O 1
ATOM 806 N N . LEU A 1 102 ? -1.850 8.985 7.090 1.00 91.88 102 LEU A N 1
ATOM 807 C CA . LEU A 1 102 ? -2.952 8.086 7.437 1.00 91.88 102 LEU A CA 1
ATOM 808 C C . LEU A 1 102 ? -3.091 8.015 8.950 1.00 91.88 102 LEU A C 1
ATOM 810 O O . LEU A 1 102 ? -2.093 8.066 9.671 1.00 91.88 102 LEU A O 1
ATOM 814 N N . LEU A 1 103 ? -4.316 7.830 9.433 1.00 93.31 103 LEU A N 1
ATOM 815 C CA . LEU A 1 103 ? -4.529 7.467 10.829 1.00 93.31 103 LEU A CA 1
ATOM 816 C C . LEU A 1 103 ? -4.488 5.952 10.981 1.00 93.31 103 LEU A C 1
ATOM 818 O O . LEU A 1 103 ? -5.207 5.230 10.287 1.00 93.31 103 LEU A O 1
ATOM 822 N N . ALA A 1 104 ? -3.671 5.492 11.917 1.00 94.19 104 ALA A N 1
ATOM 823 C CA . ALA A 1 104 ? -3.582 4.104 12.328 1.00 94.19 104 ALA A CA 1
ATOM 824 C C . ALA A 1 104 ? -4.117 3.948 13.745 1.00 94.19 104 ALA A C 1
ATOM 826 O O . ALA A 1 104 ? -3.779 4.726 14.631 1.00 94.19 104 ALA A O 1
ATOM 827 N N . LEU A 1 105 ? -4.946 2.934 13.953 1.00 93.75 105 LEU A N 1
ATOM 828 C CA . LEU A 1 105 ? -5.382 2.520 15.275 1.00 93.75 105 LEU A CA 1
ATOM 829 C C . LEU A 1 105 ? -4.436 1.433 15.772 1.00 93.75 105 LEU A C 1
ATOM 831 O O . LEU A 1 105 ? -4.250 0.417 15.095 1.00 93.75 105 LEU A O 1
ATOM 835 N N . HIS A 1 106 ? -3.877 1.643 16.954 1.00 91.88 106 HIS A N 1
ATOM 836 C CA . HIS A 1 106 ? -2.982 0.715 17.630 1.00 91.88 106 HIS A CA 1
ATOM 837 C C . HIS A 1 106 ? -3.721 -0.040 18.733 1.00 91.88 106 HIS A C 1
ATOM 839 O O . HIS A 1 106 ? -4.718 0.439 19.288 1.00 91.88 106 HIS A O 1
ATOM 845 N N . LEU A 1 107 ? -3.239 -1.238 19.062 1.00 89.06 107 LEU A N 1
ATOM 846 C CA . LEU A 1 107 ? -3.759 -1.960 20.213 1.00 89.06 107 LEU A CA 1
ATOM 847 C C . LEU A 1 107 ? -3.395 -1.192 21.502 1.00 89.06 107 LEU A C 1
ATOM 849 O O . LEU A 1 107 ? -2.247 -0.778 21.660 1.00 89.06 107 LEU A O 1
ATOM 853 N N . PRO A 1 108 ? -4.335 -0.984 22.445 1.00 83.88 108 PRO A N 1
ATOM 854 C CA . PRO A 1 108 ? -4.022 -0.302 23.696 1.00 83.88 108 PRO A CA 1
ATOM 855 C C . PRO A 1 108 ? -2.885 -1.009 24.445 1.00 83.88 108 PRO A C 1
ATOM 857 O O . PRO A 1 108 ? -2.984 -2.198 24.741 1.00 83.88 108 PRO A O 1
ATOM 860 N N . GLY A 1 109 ? -1.821 -0.270 24.760 1.00 78.50 109 GLY A N 1
ATOM 861 C CA . GLY A 1 109 ? -0.634 -0.803 25.436 1.00 78.50 109 GLY A CA 1
ATOM 862 C C . GLY A 1 109 ? 0.432 -1.408 24.514 1.00 78.50 109 GLY A C 1
ATOM 863 O O . GLY A 1 109 ? 1.497 -1.760 25.014 1.00 78.50 109 GLY A O 1
ATOM 864 N N . ASP A 1 110 ? 0.190 -1.490 23.200 1.00 81.69 110 ASP A N 1
ATOM 865 C CA . ASP A 1 110 ? 1.192 -1.875 22.200 1.00 81.69 110 ASP A CA 1
ATOM 866 C C . ASP A 1 110 ? 1.129 -0.960 20.964 1.00 81.69 110 ASP A C 1
ATOM 868 O O . ASP A 1 110 ? 0.406 -1.198 19.993 1.00 81.69 110 ASP A O 1
ATOM 872 N N . GLU A 1 111 ? 1.948 0.093 20.987 1.00 74.38 111 GLU A N 1
ATOM 873 C CA . GLU A 1 111 ? 2.092 1.057 19.890 1.00 74.38 111 GLU A CA 1
ATOM 874 C C . GLU A 1 111 ? 2.723 0.449 18.627 1.00 74.38 111 GLU A C 1
ATOM 876 O O . GLU A 1 111 ? 2.699 1.066 17.564 1.00 74.38 111 GLU A O 1
ATOM 881 N N . THR A 1 112 ? 3.273 -0.765 18.684 1.00 77.00 112 THR A N 1
ATOM 882 C CA . THR A 1 112 ? 3.831 -1.430 17.495 1.00 77.00 112 THR A CA 1
ATOM 883 C C . THR A 1 112 ? 2.785 -2.237 16.732 1.00 77.00 112 THR A C 1
ATOM 885 O O . THR A 1 112 ? 2.972 -2.540 15.552 1.00 77.00 112 THR A O 1
ATOM 888 N N . GLN A 1 113 ? 1.649 -2.536 17.369 1.00 86.62 113 GLN A N 1
ATOM 889 C CA . GLN A 1 113 ? 0.600 -3.354 16.784 1.00 86.62 113 GLN A CA 1
ATOM 890 C C . GLN A 1 113 ? -0.516 -2.498 16.180 1.00 86.62 113 GLN A C 1
ATOM 892 O O . GLN A 1 113 ? -1.500 -2.154 16.836 1.00 86.62 113 GLN A O 1
ATOM 897 N N . VAL A 1 114 ? -0.393 -2.203 14.885 1.00 91.12 114 VAL A N 1
ATOM 898 C CA . VAL A 1 114 ? -1.456 -1.550 14.108 1.00 91.12 114 VAL A CA 1
ATOM 899 C C . VAL A 1 114 ? -2.565 -2.548 13.781 1.00 91.12 114 VAL A C 1
ATOM 901 O O . VAL A 1 114 ? -2.321 -3.588 13.165 1.00 91.12 114 VAL A O 1
ATOM 904 N N . VAL A 1 115 ? -3.801 -2.209 14.146 1.00 91.69 115 VAL A N 1
ATOM 905 C CA . VAL A 1 115 ? -4.977 -3.071 13.954 1.00 91.69 115 VAL A CA 1
ATOM 906 C C . VAL A 1 115 ? -5.945 -2.566 12.885 1.00 91.69 115 VAL A C 1
ATOM 908 O O . VAL A 1 115 ? -6.616 -3.377 12.243 1.00 91.69 115 VAL A O 1
ATOM 911 N N . ALA A 1 116 ? -6.010 -1.253 12.653 1.00 94.75 116 ALA A N 1
ATOM 912 C CA . ALA A 1 116 ? -6.890 -0.660 11.650 1.00 94.75 116 ALA A CA 1
ATOM 913 C C . ALA A 1 116 ? -6.327 0.644 11.076 1.00 94.75 116 ALA A C 1
ATOM 915 O O . ALA A 1 116 ? -5.513 1.309 11.712 1.00 94.75 116 ALA A O 1
ATOM 916 N N . ILE A 1 117 ? -6.797 1.021 9.886 1.00 95.12 117 ILE A N 1
ATOM 917 C CA . ILE A 1 117 ? -6.507 2.306 9.237 1.00 95.12 117 ILE A CA 1
ATOM 918 C C . ILE A 1 117 ? -7.820 3.043 9.009 1.00 95.12 117 ILE A C 1
ATOM 920 O O . ILE A 1 117 ? -8.832 2.432 8.654 1.00 95.12 117 ILE A O 1
ATOM 924 N N . TYR A 1 118 ? -7.808 4.354 9.214 1.00 93.56 118 TYR A N 1
ATOM 925 C CA . TYR A 1 118 ? -8.946 5.208 8.908 1.00 93.56 118 TYR A CA 1
ATOM 926 C C . TYR A 1 118 ? -8.927 5.597 7.428 1.00 93.56 118 TYR A C 1
ATOM 928 O O . TYR A 1 118 ? -8.005 6.275 6.981 1.00 93.56 118 TYR A O 1
ATOM 936 N N . LEU A 1 119 ? -9.935 5.160 6.674 1.00 93.31 119 LEU A N 1
ATOM 937 C CA . LEU A 1 119 ? -10.104 5.443 5.245 1.00 93.31 119 LEU A CA 1
ATOM 938 C C . LEU A 1 119 ? -11.590 5.634 4.945 1.00 93.31 119 LEU A C 1
ATOM 940 O O . LEU A 1 119 ? -12.425 4.886 5.464 1.00 93.31 119 LEU A O 1
ATOM 944 N N . HIS A 1 120 ? -11.931 6.595 4.087 1.00 90.69 120 HIS A N 1
ATOM 945 C CA . HIS A 1 120 ? -13.319 6.871 3.691 1.00 90.69 120 HIS A CA 1
ATOM 946 C C . HIS A 1 120 ? -14.253 7.049 4.899 1.00 90.69 120 HIS A C 1
ATOM 948 O O . HIS A 1 120 ? -15.310 6.429 5.000 1.00 90.69 120 HIS A O 1
ATOM 954 N N . HIS A 1 121 ? -13.820 7.876 5.851 1.00 88.44 121 HIS A N 1
ATOM 955 C CA . HIS A 1 121 ? -14.540 8.184 7.088 1.00 88.44 121 HIS A CA 1
ATOM 956 C C . HIS A 1 121 ? -14.852 6.980 8.003 1.00 88.44 121 HIS A C 1
ATOM 958 O O . HIS A 1 121 ? -15.752 7.041 8.844 1.00 88.44 121 HIS A O 1
ATOM 964 N N . LYS A 1 122 ? -14.120 5.870 7.855 1.00 90.88 122 LYS A N 1
ATOM 965 C CA . LYS A 1 122 ? -14.355 4.629 8.600 1.00 90.88 122 LYS A CA 1
ATOM 966 C C . LYS A 1 122 ? -13.040 3.948 8.983 1.00 90.88 122 LYS A C 1
ATOM 968 O O . LYS A 1 122 ? -12.060 4.002 8.249 1.00 90.88 122 LYS A O 1
ATOM 973 N N . TRP A 1 123 ? -13.031 3.263 10.127 1.00 93.75 123 TRP A N 1
ATOM 974 C CA . TRP A 1 123 ? -11.944 2.354 10.501 1.00 93.75 123 TRP A CA 1
ATOM 975 C C . TRP A 1 123 ? -12.070 1.018 9.773 1.00 93.75 123 TRP A C 1
ATOM 977 O O . TRP A 1 123 ? -13.113 0.361 9.839 1.00 93.75 123 TRP A O 1
ATOM 987 N N . TRP A 1 124 ? -10.991 0.607 9.115 1.00 94.62 124 TRP A N 1
ATOM 988 C CA . TRP A 1 124 ? -10.896 -0.655 8.393 1.00 94.62 124 TRP A CA 1
ATOM 989 C C . TRP A 1 124 ? -9.774 -1.514 8.962 1.00 94.62 124 TRP A C 1
ATOM 991 O O . TRP A 1 124 ? -8.655 -1.015 9.104 1.00 94.62 124 TRP A O 1
ATOM 1001 N N . PRO A 1 125 ? -10.020 -2.802 9.258 1.00 94.50 125 PRO A N 1
ATOM 1002 C CA . PRO A 1 125 ? -8.941 -3.693 9.654 1.00 94.50 125 PRO A CA 1
ATOM 1003 C C . PRO A 1 125 ? -7.962 -3.864 8.487 1.00 94.50 125 PRO A C 1
ATOM 1005 O O . PRO A 1 125 ? -8.371 -3.888 7.324 1.00 94.50 125 PRO A O 1
ATOM 1008 N N . ILE A 1 126 ? -6.669 -4.027 8.788 1.00 92.94 126 ILE A N 1
ATOM 1009 C CA . ILE A 1 126 ? -5.614 -4.152 7.759 1.00 92.94 126 ILE A CA 1
ATOM 1010 C C . ILE A 1 126 ? -5.941 -5.245 6.735 1.00 92.94 126 ILE A C 1
ATOM 1012 O O . ILE A 1 126 ? -5.726 -5.060 5.539 1.00 92.94 126 ILE A O 1
ATOM 1016 N N . SER A 1 127 ? -6.520 -6.357 7.192 1.00 91.81 127 SER A N 1
ATOM 1017 C CA . SER A 1 127 ? -6.938 -7.467 6.333 1.00 91.81 127 SER A CA 1
ATOM 1018 C C . SER A 1 127 ? -7.943 -7.068 5.255 1.00 91.81 127 SER A C 1
ATOM 1020 O O . SER A 1 127 ? -7.914 -7.644 4.173 1.00 91.81 127 SER A O 1
ATOM 1022 N N . ASP A 1 128 ? -8.823 -6.107 5.533 1.00 94.12 128 ASP A N 1
ATOM 1023 C CA . ASP A 1 128 ? -9.892 -5.714 4.611 1.00 94.12 128 ASP A CA 1
ATOM 1024 C C . ASP A 1 128 ? -9.455 -4.589 3.679 1.00 94.12 128 ASP A C 1
ATOM 1026 O O . ASP A 1 128 ? -9.953 -4.510 2.560 1.00 94.12 128 ASP A O 1
ATOM 1030 N N . VAL A 1 129 ? -8.501 -3.753 4.105 1.00 95.25 129 VAL A N 1
ATOM 1031 C CA . VAL A 1 129 ? -7.885 -2.733 3.240 1.00 95.25 129 VAL A CA 1
ATOM 1032 C C . VAL A 1 129 ? -7.093 -3.383 2.101 1.00 95.25 129 VAL A C 1
ATOM 1034 O O . VAL A 1 129 ? -7.042 -2.849 0.997 1.00 95.25 129 VAL A O 1
ATOM 1037 N N . LEU A 1 130 ? -6.490 -4.547 2.359 1.00 96.31 130 LEU A N 1
ATOM 1038 C CA . LEU A 1 130 ? -5.702 -5.301 1.380 1.00 96.31 130 LEU A CA 1
ATOM 1039 C C . LEU A 1 130 ? -6.549 -6.193 0.463 1.00 96.31 130 LEU A C 1
ATOM 1041 O O . LEU A 1 130 ? -5.985 -6.925 -0.349 1.00 96.31 130 LEU A O 1
ATOM 1045 N N . LYS A 1 131 ? -7.876 -6.159 0.591 1.00 96.12 131 LYS A N 1
ATOM 1046 C CA . LYS A 1 131 ? -8.806 -6.936 -0.229 1.00 96.12 131 LYS A CA 1
ATOM 1047 C C . LYS A 1 131 ? -9.461 -6.074 -1.297 1.00 96.12 131 LYS A C 1
ATOM 1049 O O . LYS A 1 131 ? -9.492 -4.854 -1.195 1.00 96.12 131 LYS A O 1
ATOM 1054 N N . THR A 1 132 ? -9.984 -6.722 -2.327 1.00 95.81 132 THR A N 1
ATOM 1055 C CA . THR A 1 132 ? -10.739 -6.106 -3.415 1.00 95.81 132 THR A CA 1
ATOM 1056 C C . THR A 1 132 ? -11.863 -7.036 -3.853 1.00 95.81 132 THR A C 1
ATOM 1058 O O . THR A 1 132 ? -11.688 -8.249 -3.955 1.00 95.81 132 THR A O 1
ATOM 1061 N N . SER A 1 133 ? -13.015 -6.451 -4.153 1.00 94.44 133 SER A N 1
ATOM 1062 C CA . SER A 1 133 ? -14.155 -7.132 -4.769 1.00 94.44 133 SER A CA 1
ATOM 1063 C C . SER A 1 133 ? -14.113 -7.029 -6.297 1.00 94.44 133 SER A C 1
ATOM 1065 O O . SER A 1 133 ? -14.907 -7.665 -6.996 1.00 94.44 133 SER A O 1
ATOM 1067 N N . SER A 1 134 ? -13.186 -6.236 -6.846 1.00 93.31 134 SER A N 1
ATOM 1068 C CA . SER A 1 134 ? -13.045 -6.045 -8.284 1.00 93.31 134 SER A CA 1
ATOM 1069 C C . SER A 1 134 ? -12.309 -7.207 -8.945 1.00 93.31 134 SER A C 1
ATOM 1071 O O . SER A 1 134 ? -11.111 -7.406 -8.756 1.00 93.31 134 SER A O 1
ATOM 1073 N N . LYS A 1 135 ? -13.000 -7.919 -9.839 1.00 91.31 135 LYS A N 1
ATOM 1074 C CA . LYS A 1 135 ? -12.401 -8.997 -10.646 1.00 91.31 135 LYS A CA 1
ATOM 1075 C C . LYS A 1 135 ? -11.353 -8.505 -11.647 1.00 91.31 135 LYS A C 1
ATOM 1077 O O . LYS A 1 135 ? -10.554 -9.309 -12.117 1.00 91.31 135 LYS A O 1
ATOM 1082 N N . SER A 1 136 ? -11.357 -7.215 -11.998 1.00 91.06 136 SER A N 1
ATOM 1083 C CA . SER A 1 136 ? -10.333 -6.644 -12.883 1.00 91.06 136 SER A CA 1
ATOM 1084 C C . SER A 1 136 ? -8.979 -6.512 -12.189 1.00 91.06 136 SER A C 1
ATOM 1086 O O . SER A 1 136 ? -7.948 -6.432 -12.855 1.00 91.06 136 SER A O 1
ATOM 1088 N N . ARG A 1 137 ? -8.975 -6.515 -10.853 1.00 93.50 137 ARG A N 1
ATOM 1089 C CA . ARG A 1 137 ? -7.783 -6.366 -10.038 1.00 93.50 137 ARG A CA 1
ATOM 1090 C C . ARG A 1 137 ? -7.174 -7.739 -9.748 1.00 93.50 137 ARG A C 1
ATOM 1092 O O . ARG A 1 137 ? -7.329 -8.300 -8.670 1.00 93.50 137 ARG A O 1
ATOM 1099 N N . ASN A 1 138 ? -6.520 -8.297 -10.762 1.00 95.56 138 ASN A N 1
ATOM 1100 C CA . ASN A 1 138 ? -5.880 -9.608 -10.718 1.00 95.56 138 ASN A CA 1
ATOM 1101 C C . ASN A 1 138 ? -4.534 -9.588 -11.461 1.00 95.56 138 ASN A C 1
ATOM 1103 O O . ASN A 1 138 ? -4.423 -9.010 -12.542 1.00 95.56 138 ASN A O 1
ATOM 1107 N N . GLY A 1 139 ? -3.523 -10.251 -10.904 1.00 97.31 139 GLY A N 1
ATOM 1108 C CA . GLY A 1 139 ? -2.150 -10.232 -11.402 1.00 97.31 139 GLY A CA 1
ATOM 1109 C C . GLY A 1 139 ? -1.370 -8.977 -10.994 1.00 97.31 139 GLY A C 1
ATOM 1110 O O . GLY A 1 139 ? -1.682 -8.316 -10.005 1.00 97.31 139 GLY A O 1
ATOM 1111 N N . LEU A 1 140 ? -0.313 -8.667 -11.747 1.00 97.19 140 LEU A N 1
ATOM 1112 C CA . LEU A 1 140 ? 0.561 -7.518 -11.494 1.00 97.19 140 LEU A CA 1
ATOM 1113 C C . LEU A 1 140 ? -0.025 -6.239 -12.094 1.00 97.19 140 LEU A C 1
ATOM 1115 O O . LEU A 1 140 ? -0.124 -6.115 -13.315 1.00 97.19 140 LEU A O 1
ATOM 1119 N N . ILE A 1 141 ? -0.362 -5.279 -11.235 1.00 96.06 141 ILE A N 1
ATOM 1120 C CA . ILE A 1 141 ? -1.034 -4.027 -11.606 1.00 96.06 141 ILE A CA 1
ATOM 1121 C C . ILE A 1 141 ? -0.205 -2.837 -11.144 1.00 96.06 141 ILE A C 1
ATOM 1123 O O . ILE A 1 141 ? 0.370 -2.864 -10.056 1.00 96.06 141 ILE A O 1
ATOM 1127 N N . PHE A 1 142 ? -0.129 -1.803 -11.981 1.00 95.31 142 PHE A N 1
ATOM 1128 C CA . PHE A 1 142 ? 0.591 -0.572 -11.675 1.00 95.31 142 PHE A CA 1
ATOM 1129 C C . PHE A 1 142 ? 0.005 0.182 -10.487 1.00 95.31 142 PHE A C 1
ATOM 1131 O O . PHE A 1 142 ? -1.194 0.164 -10.244 1.00 95.31 142 PHE A O 1
ATOM 1138 N N . VAL A 1 143 ? 0.883 0.862 -9.756 1.00 94.31 143 VAL A N 1
ATOM 1139 C CA . VAL A 1 143 ? 0.498 1.780 -8.685 1.00 94.31 143 VAL A CA 1
ATOM 1140 C C . VAL A 1 143 ? 0.285 3.168 -9.289 1.00 94.31 143 VAL A C 1
ATOM 1142 O O . VAL A 1 143 ? 1.230 3.957 -9.413 1.00 94.31 143 VAL A O 1
ATOM 1145 N N . GLU A 1 144 ? -0.958 3.453 -9.673 1.00 89.62 144 GLU A N 1
ATOM 1146 C CA . GLU A 1 144 ? -1.344 4.701 -10.350 1.00 89.62 144 GLU A CA 1
ATOM 1147 C C . GLU A 1 144 ? -2.314 5.531 -9.510 1.00 89.62 144 GLU A C 1
ATOM 1149 O O . GLU A 1 144 ? -2.226 6.758 -9.494 1.00 89.62 144 GLU A O 1
ATOM 1154 N N . SER A 1 145 ? -3.202 4.877 -8.764 1.00 90.31 145 SER A N 1
ATOM 1155 C CA . SER A 1 145 ? -4.181 5.545 -7.911 1.00 90.31 145 SER A CA 1
ATOM 1156 C C . SER A 1 145 ? -3.647 5.853 -6.510 1.00 90.31 145 SER A C 1
ATOM 1158 O O . SER A 1 145 ? -2.748 5.188 -5.986 1.00 90.31 145 SER A O 1
ATOM 1160 N N . VAL A 1 146 ? -4.279 6.834 -5.859 1.00 90.69 146 VAL A N 1
ATOM 1161 C CA . VAL A 1 146 ? -4.068 7.176 -4.441 1.00 90.69 146 VAL A CA 1
ATOM 1162 C C . VAL A 1 146 ? -4.189 5.935 -3.550 1.00 90.69 146 VAL A C 1
ATOM 1164 O O . VAL A 1 146 ? -3.366 5.706 -2.665 1.00 90.69 146 VAL A O 1
ATOM 1167 N N . MET A 1 147 ? -5.184 5.086 -3.811 1.00 93.00 147 MET A N 1
ATOM 1168 C CA . MET A 1 147 ? -5.453 3.937 -2.953 1.00 93.00 147 MET A CA 1
ATOM 1169 C C . MET A 1 147 ? -4.481 2.770 -3.191 1.00 93.00 147 MET A C 1
ATOM 1171 O O . MET A 1 147 ? -4.111 2.067 -2.251 1.00 93.00 147 MET A O 1
ATOM 1175 N N . GLU A 1 148 ? -3.960 2.604 -4.409 1.00 93.81 148 GLU A N 1
ATOM 1176 C CA . GLU A 1 148 ? -2.837 1.688 -4.657 1.00 93.81 148 GLU A CA 1
ATOM 1177 C C . GLU A 1 148 ? -1.557 2.174 -3.970 1.00 93.81 148 GLU A C 1
ATOM 1179 O O . GLU A 1 148 ? -0.806 1.358 -3.438 1.00 93.81 148 GLU A O 1
ATOM 1184 N N . ARG A 1 149 ? -1.315 3.491 -3.909 1.00 92.88 149 ARG A N 1
ATOM 1185 C CA . ARG A 1 149 ? -0.184 4.054 -3.146 1.00 92.88 149 ARG A CA 1
ATOM 1186 C C . ARG A 1 149 ? -0.307 3.735 -1.660 1.00 92.88 149 ARG A C 1
ATOM 1188 O O . ARG A 1 149 ? 0.677 3.331 -1.042 1.00 92.88 149 ARG A O 1
ATOM 1195 N N . VAL A 1 150 ? -1.516 3.836 -1.111 1.00 93.50 150 VAL A N 1
ATOM 1196 C CA . VAL A 1 150 ? -1.815 3.428 0.269 1.00 93.50 150 VAL A CA 1
ATOM 1197 C C . VAL A 1 150 ? -1.543 1.939 0.469 1.00 93.50 150 VAL A C 1
ATOM 1199 O O . VAL A 1 150 ? -0.872 1.570 1.426 1.00 93.50 150 VAL A O 1
ATOM 1202 N N . ILE A 1 151 ? -1.989 1.066 -0.437 1.00 95.69 151 ILE A N 1
ATOM 1203 C CA . ILE A 1 151 ? -1.738 -0.381 -0.315 1.00 95.69 151 ILE A CA 1
ATOM 1204 C C . ILE A 1 151 ? -0.251 -0.711 -0.400 1.00 95.69 151 ILE A C 1
ATOM 1206 O O . ILE A 1 151 ? 0.234 -1.509 0.401 1.00 95.69 151 ILE A O 1
ATOM 1210 N N . LEU A 1 152 ? 0.483 -0.086 -1.323 1.00 95.19 152 LEU A N 1
ATOM 1211 C CA . LEU A 1 152 ? 1.934 -0.233 -1.417 1.00 95.19 152 LEU A CA 1
ATOM 1212 C C . LEU A 1 152 ? 2.604 0.148 -0.088 1.00 95.19 152 LEU A C 1
ATOM 1214 O O . LEU A 1 152 ? 3.416 -0.616 0.439 1.00 95.19 152 LEU A O 1
ATOM 1218 N N . PHE A 1 153 ? 2.213 1.290 0.484 1.00 93.25 153 PHE A N 1
ATOM 1219 C CA . PHE A 1 153 ? 2.685 1.740 1.790 1.00 93.25 153 PHE A CA 1
ATOM 1220 C C . PHE A 1 153 ? 2.362 0.726 2.897 1.00 93.25 153 PHE A C 1
ATOM 1222 O O . PHE A 1 153 ? 3.251 0.342 3.655 1.00 93.25 153 PHE A O 1
ATOM 1229 N N . LEU A 1 154 ? 1.122 0.235 2.969 1.00 94.56 154 LEU A N 1
ATOM 1230 C CA . LEU A 1 154 ? 0.702 -0.724 3.993 1.00 94.56 154 LEU A CA 1
ATOM 1231 C C . LEU A 1 154 ? 1.452 -2.051 3.879 1.00 94.56 154 LEU A C 1
ATOM 1233 O O . LEU A 1 154 ? 1.899 -2.578 4.895 1.00 94.56 154 LEU A O 1
ATOM 1237 N N . LEU A 1 155 ? 1.645 -2.577 2.668 1.00 95.06 155 LEU A N 1
ATOM 1238 C CA . LEU A 1 155 ? 2.434 -3.790 2.460 1.00 95.06 155 LEU A CA 1
ATOM 1239 C C . LEU A 1 155 ? 3.889 -3.594 2.905 1.00 95.06 155 LEU A C 1
ATOM 1241 O O . LEU A 1 155 ? 4.448 -4.469 3.565 1.00 95.06 155 LEU A O 1
ATOM 1245 N N . SER A 1 156 ? 4.489 -2.450 2.569 1.00 92.50 156 SER A N 1
ATOM 1246 C CA . SER A 1 156 ? 5.892 -2.150 2.865 1.00 92.50 156 SER A CA 1
ATOM 1247 C C . SER A 1 156 ? 6.155 -1.858 4.342 1.00 92.50 156 SER A C 1
ATOM 1249 O O . SER A 1 156 ? 7.145 -2.336 4.890 1.00 92.50 156 SER A O 1
ATOM 1251 N N . GLN A 1 157 ? 5.334 -1.023 4.973 1.00 88.50 157 GLN A N 1
ATOM 1252 C CA . GLN A 1 157 ? 5.634 -0.453 6.289 1.00 88.50 157 GLN A CA 1
ATOM 1253 C C . GLN A 1 157 ? 4.919 -1.203 7.408 1.00 88.50 157 GLN A C 1
ATOM 1255 O O . GLN A 1 157 ? 5.509 -1.463 8.452 1.00 88.50 157 GLN A O 1
ATOM 1260 N N . ILE A 1 158 ? 3.671 -1.611 7.173 1.00 90.12 158 ILE A N 1
ATOM 1261 C CA . ILE A 1 158 ? 2.845 -2.250 8.200 1.00 90.12 158 ILE A CA 1
ATOM 1262 C C . ILE A 1 158 ? 2.972 -3.764 8.114 1.00 90.12 158 ILE A C 1
ATOM 1264 O O . ILE A 1 158 ? 3.433 -4.402 9.058 1.00 90.12 158 ILE A O 1
ATOM 1268 N N . VAL A 1 159 ? 2.628 -4.360 6.972 1.00 91.56 159 VAL A N 1
ATOM 1269 C CA . VAL A 1 159 ? 2.642 -5.818 6.831 1.00 91.56 159 VAL A CA 1
ATOM 1270 C C . VAL A 1 159 ? 4.063 -6.351 6.923 1.00 91.56 159 VAL A C 1
ATOM 1272 O O . VAL A 1 159 ? 4.332 -7.183 7.781 1.00 91.56 159 VAL A O 1
ATOM 1275 N N . PHE A 1 160 ? 4.985 -5.857 6.095 1.00 89.06 160 PHE A N 1
ATOM 1276 C CA . PHE A 1 160 ? 6.383 -6.253 6.211 1.00 89.06 160 PHE A CA 1
ATOM 1277 C C . PHE A 1 160 ? 7.010 -5.727 7.505 1.00 89.06 160 PHE A C 1
ATOM 1279 O O . PHE A 1 160 ? 7.519 -6.530 8.274 1.00 89.06 160 PHE A O 1
ATOM 1286 N N . GLY A 1 161 ? 6.965 -4.414 7.760 1.00 83.69 161 GLY A N 1
ATOM 1287 C CA . GLY A 1 161 ? 7.757 -3.783 8.824 1.00 83.69 161 GLY A CA 1
ATOM 1288 C C . GLY A 1 161 ? 7.314 -4.084 10.261 1.00 83.69 161 GLY A C 1
ATOM 1289 O O . GLY A 1 161 ? 8.172 -4.131 11.152 1.00 83.69 161 GLY A O 1
ATOM 1290 N N . MET A 1 162 ? 6.015 -4.310 10.488 1.00 81.50 162 MET A N 1
ATOM 1291 C CA . MET A 1 162 ? 5.441 -4.511 11.826 1.00 81.50 162 MET A CA 1
ATOM 1292 C C . MET A 1 162 ? 4.861 -5.917 12.029 1.00 81.50 162 MET A C 1
ATOM 1294 O O . MET A 1 162 ? 5.112 -6.523 13.065 1.00 81.50 162 MET A O 1
ATOM 1298 N N . LEU A 1 163 ? 4.112 -6.460 11.061 1.00 83.81 163 LEU A N 1
ATOM 1299 C CA . LEU A 1 163 ? 3.342 -7.698 11.268 1.00 83.81 163 LEU A CA 1
ATOM 1300 C C . LEU A 1 163 ? 4.107 -8.983 10.912 1.00 83.81 163 LEU A C 1
ATOM 1302 O O . LEU A 1 163 ? 3.947 -10.009 11.570 1.00 83.81 163 LEU A O 1
ATOM 1306 N N . GLU A 1 164 ? 4.912 -8.961 9.850 1.00 86.56 164 GLU A N 1
ATOM 1307 C CA . GLU A 1 164 ? 5.609 -10.143 9.330 1.00 86.56 164 GLU A CA 1
ATOM 1308 C C . GLU A 1 164 ? 7.129 -10.110 9.532 1.00 86.56 164 GLU A C 1
ATOM 1310 O O . GLU A 1 164 ? 7.795 -11.099 9.204 1.00 86.56 164 GLU A O 1
ATOM 1315 N N . ARG A 1 165 ? 7.700 -9.020 10.050 1.00 80.19 165 ARG A N 1
ATOM 1316 C CA . ARG A 1 165 ? 9.143 -8.932 10.311 1.00 80.19 165 ARG A CA 1
ATOM 1317 C C . ARG A 1 165 ? 9.538 -9.876 11.440 1.00 80.19 165 ARG A C 1
ATOM 1319 O O . ARG A 1 165 ? 8.829 -9.985 12.442 1.00 80.19 165 ARG A O 1
ATOM 1326 N N . SER A 1 166 ? 10.674 -10.556 11.304 1.00 68.75 166 SER A N 1
ATOM 1327 C CA . SER A 1 166 ? 11.261 -11.251 12.451 1.00 68.75 166 SER A CA 1
ATOM 1328 C C . SER A 1 166 ? 11.914 -10.237 13.398 1.00 68.75 166 SER A C 1
ATOM 1330 O O . SER A 1 166 ? 12.371 -9.171 12.984 1.00 68.75 166 SER A O 1
ATOM 1332 N N . GLN A 1 167 ? 11.980 -10.551 14.691 1.00 64.50 167 GLN A N 1
ATOM 1333 C CA . GLN A 1 167 ? 12.599 -9.649 15.669 1.00 64.50 167 GLN A CA 1
ATOM 1334 C C . GLN A 1 167 ? 14.114 -9.467 15.426 1.00 64.50 167 GLN A C 1
ATOM 1336 O O . GLN A 1 167 ? 14.680 -8.458 15.840 1.00 64.50 167 GLN A O 1
ATOM 1341 N N . GLU A 1 168 ? 14.734 -10.401 14.697 1.00 61.38 168 GLU A N 1
ATOM 1342 C CA . GLU A 1 168 ? 16.160 -10.444 14.341 1.00 61.38 168 GLU A CA 1
ATOM 1343 C C . GLU A 1 168 ? 16.504 -9.614 13.084 1.00 61.38 168 GLU A C 1
ATOM 1345 O O . GLU A 1 168 ? 17.652 -9.215 12.885 1.00 61.38 168 GLU A O 1
ATOM 1350 N N . GLU A 1 169 ? 15.524 -9.317 12.225 1.00 64.94 169 GLU A N 1
ATOM 1351 C CA . GLU A 1 169 ? 15.723 -8.540 10.997 1.00 64.94 169 GLU A CA 1
ATOM 1352 C C . GLU A 1 169 ? 15.711 -7.033 11.287 1.00 64.94 169 GLU A C 1
ATOM 1354 O O . GLU A 1 169 ? 14.656 -6.420 11.423 1.00 64.94 169 GLU A O 1
ATOM 1359 N N . HIS A 1 170 ? 16.880 -6.392 11.340 1.00 62.03 170 HIS A N 1
ATOM 1360 C CA . HIS A 1 170 ? 16.993 -4.944 11.594 1.00 62.03 170 HIS A CA 1
ATOM 1361 C C . HIS A 1 170 ? 16.779 -4.049 10.358 1.00 62.03 170 HIS A C 1
ATOM 1363 O O . HIS A 1 170 ? 16.954 -2.832 10.445 1.00 62.03 170 HIS A O 1
ATOM 1369 N N . ILE A 1 171 ? 16.442 -4.628 9.203 1.00 64.19 171 ILE A N 1
ATOM 1370 C CA . ILE A 1 171 ? 16.330 -3.902 7.934 1.00 64.19 171 ILE A CA 1
ATOM 1371 C C . ILE A 1 171 ? 14.873 -3.496 7.707 1.00 64.19 171 ILE A C 1
ATOM 1373 O O . ILE A 1 171 ? 13.977 -4.337 7.698 1.00 64.19 171 ILE A O 1
ATOM 1377 N N . TYR A 1 172 ? 14.658 -2.201 7.489 1.00 68.69 172 TYR A N 1
ATOM 1378 C CA . TYR A 1 172 ? 13.371 -1.626 7.111 1.00 68.69 172 TYR A CA 1
ATOM 1379 C C . TYR A 1 172 ? 13.426 -1.160 5.663 1.00 68.69 172 TYR A C 1
ATOM 1381 O O . TYR A 1 172 ? 14.450 -0.638 5.216 1.00 68.69 172 TYR A O 1
ATOM 1389 N N . PHE A 1 173 ? 12.314 -1.296 4.947 1.00 75.62 173 PHE A N 1
ATOM 1390 C CA . PHE A 1 173 ? 12.150 -0.573 3.695 1.00 75.62 173 PHE A CA 1
ATOM 1391 C C . PHE A 1 173 ? 11.946 0.906 4.002 1.00 75.62 173 PHE A C 1
ATOM 1393 O O . PHE A 1 173 ? 11.171 1.263 4.889 1.00 75.62 173 PHE A O 1
ATOM 1400 N N . SER A 1 174 ? 12.636 1.772 3.268 1.00 74.75 174 SER A N 1
ATOM 1401 C CA . SER A 1 174 ? 12.330 3.199 3.292 1.00 74.75 174 SER A CA 1
ATOM 1402 C C . SER A 1 174 ? 10.934 3.441 2.720 1.00 74.75 174 SER A C 1
ATOM 1404 O O . SER A 1 174 ? 10.450 2.665 1.895 1.00 74.75 174 SER A O 1
ATOM 1406 N N . THR A 1 175 ? 10.281 4.522 3.142 1.00 76.38 175 THR A N 1
ATOM 1407 C CA . THR A 1 175 ? 9.041 4.949 2.495 1.00 76.38 175 THR A CA 1
ATOM 1408 C C . THR A 1 175 ? 9.321 5.280 1.034 1.00 76.38 175 THR A C 1
ATOM 1410 O O . THR A 1 175 ? 10.322 5.914 0.693 1.00 76.38 175 THR A O 1
ATOM 1413 N N . HIS A 1 176 ? 8.447 4.807 0.152 1.00 76.12 176 HIS A N 1
ATOM 1414 C CA . HIS A 1 176 ? 8.578 5.072 -1.271 1.00 76.12 176 HIS A CA 1
ATOM 1415 C C . HIS A 1 176 ? 8.098 6.500 -1.563 1.00 76.12 176 HIS A C 1
ATOM 1417 O O . HIS A 1 176 ? 7.028 6.875 -1.075 1.00 76.12 176 HIS A O 1
ATOM 1423 N N . PRO A 1 177 ? 8.845 7.301 -2.342 1.00 74.81 177 PRO A N 1
ATOM 1424 C CA . PRO A 1 177 ? 8.363 8.608 -2.766 1.00 74.81 177 PRO A CA 1
ATOM 1425 C C . PRO A 1 177 ? 7.108 8.466 -3.632 1.00 74.81 177 PRO A C 1
ATOM 1427 O O . PRO A 1 177 ? 6.867 7.417 -4.244 1.00 74.81 177 PRO A O 1
ATOM 1430 N N . VAL A 1 178 ? 6.328 9.544 -3.747 1.00 76.06 178 VAL A N 1
ATOM 1431 C CA . VAL A 1 178 ? 5.104 9.561 -4.579 1.00 76.06 178 VAL A CA 1
ATOM 1432 C C . VAL A 1 178 ? 5.397 9.129 -6.023 1.00 76.06 178 VAL A C 1
ATOM 1434 O O . VAL A 1 178 ? 4.596 8.443 -6.656 1.00 76.06 178 VAL A O 1
ATOM 1437 N N . SER A 1 179 ? 6.570 9.506 -6.533 1.00 72.69 179 SER A N 1
ATOM 1438 C CA . SER A 1 179 ? 7.018 9.248 -7.903 1.00 72.69 179 SER A CA 1
ATOM 1439 C C . SER A 1 179 ? 7.598 7.848 -8.132 1.00 72.69 179 SER A C 1
ATOM 1441 O O . SER A 1 179 ? 7.873 7.493 -9.283 1.00 72.69 179 SER A O 1
ATOM 1443 N N . GLU A 1 180 ? 7.784 7.045 -7.075 1.00 83.94 180 GLU A N 1
ATOM 1444 C CA . GLU A 1 180 ? 8.374 5.709 -7.187 1.00 83.94 180 GLU A CA 1
ATOM 1445 C C . GLU A 1 180 ? 7.523 4.836 -8.107 1.00 83.94 180 GLU A C 1
ATOM 1447 O O . GLU A 1 180 ? 6.294 4.793 -8.001 1.00 83.94 180 GLU A O 1
ATOM 1452 N N . TYR A 1 181 ? 8.158 4.103 -9.011 1.00 89.50 181 TYR A N 1
ATOM 1453 C CA . TYR A 1 181 ? 7.427 3.144 -9.820 1.00 89.50 181 TYR A CA 1
ATOM 1454 C C . TYR A 1 181 ? 7.206 1.860 -9.036 1.00 89.50 181 TYR A C 1
ATOM 1456 O O . TYR A 1 181 ? 8.123 1.368 -8.386 1.00 89.50 181 TYR A O 1
ATOM 1464 N N . GLY A 1 182 ? 6.023 1.268 -9.146 1.00 94.25 182 GLY A N 1
ATOM 1465 C CA . GLY A 1 182 ? 5.766 -0.024 -8.532 1.00 94.25 182 GLY A CA 1
ATOM 1466 C C . GLY A 1 182 ? 4.566 -0.731 -9.126 1.00 94.25 182 GLY A C 1
ATOM 1467 O O . GLY A 1 182 ? 3.729 -0.120 -9.799 1.00 94.25 182 GLY A O 1
ATOM 1468 N N . LYS A 1 183 ? 4.496 -2.033 -8.858 1.00 97.25 183 LYS A N 1
ATOM 1469 C CA . LYS A 1 183 ? 3.318 -2.858 -9.110 1.00 97.25 183 LYS A CA 1
ATOM 1470 C C . LYS A 1 183 ? 2.919 -3.608 -7.853 1.00 97.25 183 LYS A C 1
ATOM 1472 O O . LYS A 1 183 ? 3.777 -4.128 -7.140 1.00 97.25 183 LYS A O 1
ATOM 1477 N N . ILE A 1 184 ? 1.616 -3.722 -7.633 1.00 98.00 184 ILE A N 1
ATOM 1478 C CA . ILE A 1 184 ? 1.034 -4.615 -6.633 1.00 98.00 184 ILE A CA 1
ATOM 1479 C C . ILE A 1 184 ? 0.630 -5.904 -7.339 1.00 98.00 184 ILE A C 1
ATOM 1481 O O . ILE A 1 184 ? 0.043 -5.881 -8.421 1.00 98.00 184 ILE A O 1
ATOM 1485 N N . PHE A 1 185 ? 0.955 -7.035 -6.725 1.00 98.19 185 PHE A N 1
ATOM 1486 C CA . PHE A 1 185 ? 0.466 -8.334 -7.151 1.00 98.19 185 PHE A CA 1
ATOM 1487 C C . PHE A 1 185 ? -0.851 -8.607 -6.435 1.00 98.19 185 PHE A C 1
ATOM 1489 O O . PHE A 1 185 ? -0.883 -8.732 -5.210 1.00 98.19 185 PHE A O 1
ATOM 1496 N N . TRP A 1 186 ? -1.916 -8.720 -7.216 1.00 97.94 186 TRP A N 1
ATOM 1497 C CA . TRP A 1 186 ? -3.238 -9.126 -6.772 1.00 97.94 186 TRP A CA 1
ATOM 1498 C C . TRP A 1 186 ? -3.503 -10.585 -7.111 1.00 97.94 186 TRP A C 1
ATOM 1500 O O . TRP A 1 186 ? -3.294 -11.009 -8.247 1.00 97.94 186 TRP A O 1
ATOM 1510 N N . GLN A 1 187 ? -3.961 -11.358 -6.137 1.00 97.00 187 GLN A N 1
ATOM 1511 C CA . GLN A 1 187 ? -4.354 -12.744 -6.344 1.00 97.00 187 GLN A CA 1
ATOM 1512 C C . GLN A 1 187 ? -5.471 -13.111 -5.371 1.00 97.00 187 GLN A C 1
ATOM 1514 O O . GLN A 1 187 ? -5.427 -12.736 -4.203 1.00 97.00 187 GLN A O 1
ATOM 1519 N N . ASP A 1 188 ? -6.483 -13.816 -5.881 1.00 95.19 188 ASP A N 1
ATOM 1520 C CA . ASP A 1 188 ? -7.645 -14.284 -5.116 1.00 95.19 188 ASP A CA 1
ATOM 1521 C C . ASP A 1 188 ? -8.343 -13.168 -4.312 1.00 95.19 188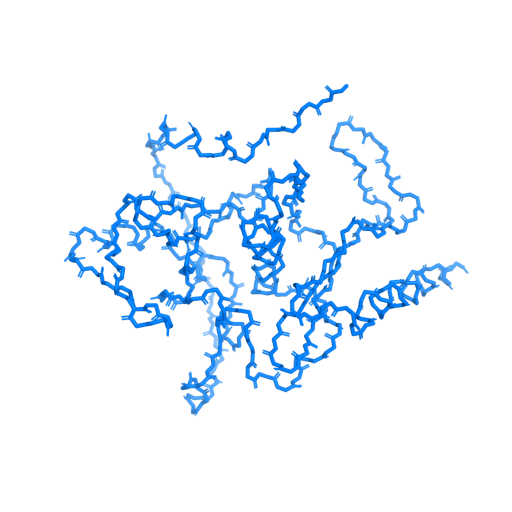 ASP A C 1
ATOM 1523 O O . ASP A 1 188 ? -8.807 -13.370 -3.194 1.00 95.19 188 ASP A O 1
ATOM 1527 N N . GLY A 1 189 ? -8.416 -11.967 -4.898 1.00 95.56 189 GLY A N 1
ATOM 1528 C CA . GLY A 1 189 ? -9.047 -10.800 -4.277 1.00 95.56 189 GLY A CA 1
ATOM 1529 C C . GLY A 1 189 ? -8.203 -10.119 -3.198 1.00 95.56 189 GLY A C 1
ATOM 1530 O O . GLY A 1 189 ? -8.714 -9.239 -2.512 1.00 95.56 189 GLY A O 1
ATOM 1531 N N . GLU A 1 190 ? -6.924 -10.473 -3.043 1.00 96.81 190 GLU A N 1
ATOM 1532 C CA . GLU A 1 190 ? -6.014 -9.845 -2.081 1.00 96.81 190 GLU A CA 1
ATOM 1533 C C . GLU A 1 190 ? -4.766 -9.258 -2.741 1.00 96.81 190 GLU A C 1
ATOM 1535 O O . GLU A 1 190 ? -4.231 -9.796 -3.710 1.00 96.81 190 GLU A O 1
ATOM 1540 N N . ALA A 1 191 ? -4.236 -8.185 -2.158 1.00 97.75 191 ALA A N 1
ATOM 1541 C CA . ALA A 1 191 ? -2.890 -7.709 -2.428 1.00 97.75 191 ALA A CA 1
ATOM 1542 C C . ALA A 1 191 ? -1.886 -8.637 -1.724 1.00 97.75 191 ALA A C 1
ATOM 1544 O O . ALA A 1 191 ? -1.748 -8.625 -0.494 1.00 97.75 191 ALA A O 1
ATOM 1545 N N . VAL A 1 192 ? -1.199 -9.479 -2.495 1.00 97.38 192 VAL A N 1
ATOM 1546 C CA . VAL A 1 192 ? -0.344 -10.564 -1.976 1.00 97.38 192 VAL A CA 1
ATOM 1547 C C . VAL A 1 192 ? 1.132 -10.183 -1.882 1.00 97.38 192 VAL A C 1
ATOM 1549 O O . VAL A 1 192 ? 1.908 -10.824 -1.169 1.00 97.38 192 VAL A O 1
ATOM 1552 N N . GLY A 1 193 ? 1.529 -9.119 -2.570 1.00 97.31 193 GLY A N 1
ATOM 1553 C CA . GLY A 1 193 ? 2.893 -8.616 -2.583 1.00 97.31 193 GLY A CA 1
ATOM 1554 C C . GLY A 1 193 ? 3.046 -7.434 -3.529 1.00 97.31 193 GLY A C 1
ATOM 1555 O O . GLY A 1 193 ? 2.077 -6.987 -4.139 1.00 97.31 193 GLY A O 1
ATOM 1556 N N . PHE A 1 194 ? 4.264 -6.930 -3.661 1.00 97.62 194 PHE A N 1
ATOM 1557 C CA . PHE A 1 194 ? 4.575 -5.827 -4.560 1.00 97.62 194 PHE A CA 1
ATOM 1558 C C . PHE A 1 194 ? 6.037 -5.872 -4.995 1.00 97.62 194 PHE A C 1
ATOM 1560 O O . PHE A 1 194 ? 6.863 -6.561 -4.389 1.00 97.62 194 PHE A O 1
ATOM 1567 N N . TYR A 1 195 ? 6.357 -5.085 -6.016 1.00 96.62 195 TYR A N 1
ATOM 1568 C CA . TYR A 1 195 ? 7.727 -4.667 -6.260 1.00 96.62 195 TYR A CA 1
ATOM 1569 C C . TYR A 1 195 ? 7.800 -3.193 -6.674 1.00 96.62 195 TYR A C 1
ATOM 1571 O O . TYR A 1 195 ? 6.846 -2.659 -7.246 1.00 96.62 195 TYR A O 1
ATOM 1579 N N . THR A 1 196 ? 8.933 -2.547 -6.401 1.00 94.44 196 THR A N 1
ATOM 1580 C CA . THR A 1 196 ? 9.239 -1.166 -6.803 1.00 94.44 196 THR A CA 1
ATOM 1581 C C . THR A 1 196 ? 10.468 -1.100 -7.701 1.00 94.44 196 THR A C 1
ATOM 1583 O O . THR A 1 196 ? 11.299 -2.011 -7.716 1.00 94.44 196 THR A O 1
ATOM 1586 N N . VAL A 1 197 ? 10.568 -0.032 -8.492 1.00 91.94 197 VAL A N 1
ATOM 1587 C CA . VAL A 1 197 ? 11.647 0.178 -9.460 1.00 91.94 197 VAL A CA 1
ATOM 1588 C C . VAL A 1 197 ? 12.126 1.621 -9.415 1.00 91.94 197 VAL A C 1
ATOM 1590 O O . VAL A 1 197 ? 11.352 2.548 -9.674 1.00 91.94 197 VAL A O 1
ATOM 1593 N N . LYS A 1 198 ? 13.440 1.795 -9.259 1.00 90.12 198 LYS A N 1
ATOM 1594 C CA . LYS A 1 198 ? 14.107 3.055 -9.588 1.00 90.12 198 LYS A CA 1
ATOM 1595 C C . LYS A 1 198 ? 14.218 3.151 -11.101 1.00 90.12 198 LYS A C 1
ATOM 1597 O O . LYS A 1 198 ? 14.904 2.348 -11.738 1.00 90.12 198 LYS A O 1
ATOM 1602 N N . LYS A 1 199 ? 13.502 4.105 -11.693 1.00 87.81 199 LYS A N 1
ATOM 1603 C CA . LYS A 1 199 ? 13.514 4.308 -13.144 1.00 87.81 199 LYS A CA 1
ATOM 1604 C C . LYS A 1 199 ? 14.892 4.778 -13.607 1.00 87.81 199 LYS A C 1
ATOM 1606 O O . LYS A 1 199 ? 15.578 5.528 -12.916 1.00 87.81 199 LYS A O 1
ATOM 1611 N N . LYS A 1 200 ? 15.263 4.414 -14.833 1.00 88.38 200 LYS A N 1
ATOM 1612 C CA . LYS A 1 200 ? 16.416 5.025 -15.498 1.00 88.38 200 LYS A CA 1
ATOM 1613 C C . LYS A 1 200 ? 16.270 6.554 -15.487 1.00 88.38 200 LYS A C 1
ATOM 1615 O O . LYS A 1 200 ? 15.210 7.082 -15.811 1.00 88.38 200 LYS A O 1
ATOM 1620 N N . GLY A 1 201 ? 17.336 7.251 -15.114 1.00 86.00 201 GLY A N 1
ATOM 1621 C CA . GLY A 1 201 ? 17.381 8.705 -14.997 1.00 86.00 201 GLY A CA 1
ATOM 1622 C C . GLY A 1 201 ? 16.906 9.261 -13.652 1.00 86.00 201 GLY A C 1
ATOM 1623 O O . GLY A 1 201 ? 17.152 10.438 -13.397 1.00 86.00 201 GLY A O 1
ATOM 1624 N N . SER A 1 202 ? 16.296 8.462 -12.763 1.00 84.31 202 SER A N 1
ATOM 1625 C CA . SER A 1 202 ? 15.987 8.943 -11.410 1.00 84.31 202 SER A CA 1
ATOM 1626 C C . SER A 1 202 ? 17.271 9.128 -10.599 1.00 84.31 202 SER A C 1
ATOM 1628 O O . SER A 1 202 ? 18.246 8.402 -10.798 1.00 84.31 202 SER A O 1
ATOM 1630 N N . LEU A 1 203 ? 17.289 10.105 -9.691 1.00 82.75 203 LEU A N 1
ATOM 1631 C CA . LEU A 1 203 ? 18.456 10.378 -8.850 1.00 82.75 203 LEU A CA 1
ATOM 1632 C C . LEU A 1 203 ? 18.709 9.221 -7.873 1.00 82.75 203 LEU A C 1
ATOM 1634 O O . LEU A 1 203 ? 17.775 8.685 -7.276 1.00 82.75 203 LEU A O 1
ATOM 1638 N N . CYS A 1 204 ? 19.978 8.846 -7.703 1.00 75.81 204 CYS A N 1
ATOM 1639 C CA . CYS A 1 204 ? 20.393 7.780 -6.789 1.00 75.81 204 CYS A CA 1
ATOM 1640 C C . CYS A 1 204 ? 20.215 8.192 -5.322 1.00 75.81 204 CYS A C 1
ATOM 1642 O O . CYS A 1 204 ? 19.802 7.384 -4.495 1.00 75.81 204 CYS A O 1
ATOM 1644 N N . ASN A 1 205 ? 20.503 9.457 -5.009 1.00 70.06 205 ASN A N 1
ATOM 1645 C CA . ASN A 1 205 ? 20.124 10.124 -3.767 1.00 70.06 205 ASN A CA 1
ATOM 1646 C C . ASN A 1 205 ? 20.019 11.643 -4.015 1.00 70.06 205 ASN A C 1
ATOM 1648 O O . ASN A 1 205 ? 20.605 12.146 -4.973 1.00 70.06 205 ASN A O 1
ATOM 1652 N N . GLY A 1 206 ? 19.304 12.374 -3.154 1.00 64.00 206 GLY A N 1
ATOM 1653 C CA . GLY A 1 206 ? 19.074 13.820 -3.316 1.00 64.00 206 GLY A CA 1
ATOM 1654 C C . GLY A 1 206 ? 20.317 14.712 -3.167 1.00 64.00 206 GLY A C 1
ATOM 1655 O O . GLY A 1 206 ? 20.284 15.877 -3.547 1.00 64.00 206 GLY A O 1
ATOM 1656 N N . CYS A 1 207 ? 21.424 14.180 -2.646 1.00 63.03 207 CYS A N 1
ATOM 1657 C CA . CYS A 1 207 ? 22.679 14.903 -2.418 1.00 63.03 207 CYS A CA 1
ATOM 1658 C C . CYS A 1 207 ? 23.742 14.640 -3.498 1.00 63.03 207 CYS A C 1
ATOM 1660 O O . CYS A 1 207 ? 24.789 15.286 -3.506 1.00 63.03 207 CYS A O 1
ATOM 1662 N N . THR A 1 208 ? 23.507 13.686 -4.399 1.00 64.62 208 THR A N 1
ATOM 1663 C CA . THR A 1 208 ? 24.415 13.337 -5.494 1.00 64.62 208 THR A CA 1
ATOM 1664 C C . THR A 1 208 ? 23.744 13.639 -6.821 1.00 64.62 208 THR A C 1
ATOM 1666 O O . THR A 1 208 ? 22.644 13.160 -7.074 1.00 64.62 208 THR A O 1
ATOM 1669 N N . CYS A 1 209 ? 24.436 14.326 -7.729 1.00 74.75 209 CYS A N 1
ATOM 1670 C CA . CYS A 1 209 ? 23.981 14.525 -9.113 1.00 74.75 209 CYS A CA 1
ATOM 1671 C C . CYS A 1 209 ? 24.075 13.240 -9.968 1.00 74.75 209 CYS A C 1
ATOM 1673 O O . CYS A 1 209 ? 24.265 13.308 -11.180 1.00 74.75 209 CYS A O 1
ATOM 1675 N N . GLN A 1 210 ? 24.019 12.065 -9.339 1.00 83.44 210 GLN A N 1
ATOM 1676 C CA . GLN A 1 210 ? 24.100 10.766 -9.993 1.00 83.44 210 GLN A CA 1
ATOM 1677 C C . GLN A 1 210 ? 22.696 10.208 -10.189 1.00 83.44 210 GLN A C 1
ATOM 1679 O O . GLN A 1 210 ? 21.856 10.290 -9.294 1.00 83.44 210 GLN A O 1
ATOM 1684 N N . SER A 1 211 ? 22.461 9.619 -11.357 1.00 87.94 211 SER A N 1
ATOM 1685 C CA . SER A 1 211 ? 21.198 8.985 -11.715 1.00 87.94 211 SER A CA 1
ATOM 1686 C C . SER A 1 211 ? 21.404 7.538 -12.145 1.00 87.94 211 SER A C 1
ATOM 1688 O O . SER A 1 211 ? 22.488 7.145 -12.588 1.00 87.94 211 SER A O 1
ATOM 1690 N N . TYR A 1 212 ? 20.354 6.729 -12.011 1.00 86.94 212 TYR A N 1
ATOM 1691 C CA . TYR A 1 212 ? 20.385 5.337 -12.442 1.00 86.94 212 TYR A CA 1
ATOM 1692 C C . TYR A 1 212 ? 20.499 5.254 -13.968 1.00 86.94 212 TYR A C 1
ATOM 1694 O O . TYR A 1 212 ? 19.657 5.774 -14.697 1.00 86.94 212 TYR A O 1
ATOM 1702 N N . LEU A 1 213 ? 21.523 4.567 -14.475 1.00 89.31 213 LEU A N 1
ATOM 1703 C CA . LEU A 1 213 ? 21.732 4.399 -15.922 1.00 89.31 213 LEU A CA 1
ATOM 1704 C C . LEU A 1 213 ? 20.811 3.341 -16.549 1.00 89.31 213 LEU A C 1
ATOM 1706 O O . LEU A 1 213 ? 20.651 3.297 -17.771 1.00 89.31 213 LEU A O 1
ATOM 1710 N N . LEU A 1 214 ? 20.200 2.504 -15.714 1.00 90.19 214 LEU A N 1
ATOM 1711 C CA . LEU A 1 214 ? 19.302 1.409 -16.069 1.00 90.19 214 LEU A CA 1
ATOM 1712 C C . LEU A 1 214 ? 18.169 1.344 -15.034 1.00 90.19 214 LEU A C 1
ATOM 1714 O O . LEU A 1 214 ? 18.377 1.795 -13.907 1.00 90.19 214 LEU A O 1
ATOM 1718 N N . PRO A 1 215 ? 16.993 0.792 -15.379 1.00 90.62 215 PRO A N 1
ATOM 1719 C CA . PRO A 1 215 ? 15.968 0.514 -14.382 1.00 90.62 215 PRO A CA 1
ATOM 1720 C C . PRO A 1 215 ? 16.503 -0.481 -13.342 1.00 90.62 215 PRO A C 1
ATOM 1722 O O . PRO A 1 215 ? 17.083 -1.508 -13.703 1.00 90.62 215 PRO A O 1
ATOM 1725 N N . VAL A 1 216 ? 16.305 -0.185 -12.058 1.00 91.06 216 VAL A N 1
ATOM 1726 C CA . VAL A 1 216 ? 16.755 -1.031 -10.942 1.00 91.06 216 VAL A CA 1
ATOM 1727 C C . VAL A 1 216 ? 15.550 -1.524 -10.164 1.00 91.06 216 VAL A C 1
ATOM 1729 O O . VAL A 1 216 ? 14.752 -0.723 -9.686 1.00 91.06 216 VAL A O 1
ATOM 1732 N N . LEU A 1 217 ? 15.440 -2.843 -10.021 1.00 92.81 217 LEU A N 1
ATOM 1733 C CA . LEU A 1 217 ? 14.490 -3.461 -9.106 1.00 92.81 217 LEU A CA 1
ATOM 1734 C C . LEU A 1 217 ? 14.906 -3.120 -7.669 1.00 92.81 217 LEU A C 1
ATOM 1736 O O . LEU A 1 217 ? 15.966 -3.547 -7.219 1.00 92.81 217 LEU A O 1
ATOM 1740 N N . ASP A 1 218 ? 14.096 -2.311 -6.995 1.00 90.19 218 ASP A N 1
ATOM 1741 C CA . ASP A 1 218 ? 14.431 -1.680 -5.717 1.00 90.19 218 ASP A CA 1
ATOM 1742 C C . ASP A 1 218 ? 13.990 -2.545 -4.539 1.00 90.19 218 ASP A C 1
ATOM 1744 O O . ASP A 1 218 ? 14.808 -3.022 -3.756 1.00 90.19 218 ASP A O 1
ATOM 1748 N N . THR A 1 219 ? 12.687 -2.807 -4.458 1.00 91.50 219 THR A N 1
ATOM 1749 C CA . THR A 1 219 ? 12.093 -3.620 -3.399 1.00 91.50 219 THR A CA 1
ATOM 1750 C C . THR A 1 219 ? 11.225 -4.706 -4.012 1.00 91.50 219 THR A C 1
ATOM 1752 O O . THR A 1 219 ? 10.507 -4.460 -4.977 1.00 91.50 219 THR A O 1
ATOM 1755 N N . VAL A 1 220 ? 11.269 -5.913 -3.446 1.00 94.44 220 VAL A N 1
ATOM 1756 C CA . VAL A 1 220 ? 10.354 -7.013 -3.772 1.00 94.44 220 VAL A CA 1
ATOM 1757 C C . VAL A 1 220 ? 9.862 -7.618 -2.471 1.00 94.44 220 VAL A C 1
ATOM 1759 O O . VAL A 1 220 ? 10.661 -8.001 -1.616 1.00 94.44 220 VAL A O 1
ATOM 1762 N N . PHE A 1 221 ? 8.549 -7.751 -2.335 1.00 95.38 221 PHE A N 1
ATOM 1763 C CA . PHE A 1 221 ? 7.940 -8.321 -1.145 1.00 95.38 221 PHE A CA 1
ATOM 1764 C C . PHE A 1 221 ? 6.770 -9.237 -1.499 1.00 95.38 221 PHE A C 1
ATOM 1766 O O . PHE A 1 221 ? 5.934 -8.916 -2.341 1.00 95.38 221 PHE A O 1
ATOM 1773 N N . VAL A 1 222 ? 6.693 -10.374 -0.804 1.00 96.62 222 VAL A N 1
ATOM 1774 C CA . VAL A 1 222 ? 5.565 -11.312 -0.853 1.00 96.62 222 VAL A CA 1
ATOM 1775 C C . VAL A 1 222 ? 5.148 -11.635 0.580 1.00 96.62 222 VAL A C 1
ATOM 1777 O O . VAL A 1 222 ? 5.978 -12.086 1.383 1.00 96.62 222 VAL A O 1
ATOM 1780 N N . ARG A 1 223 ? 3.859 -11.448 0.885 1.00 95.88 223 ARG A N 1
ATOM 1781 C CA . ARG A 1 223 ? 3.262 -11.756 2.194 1.00 95.88 223 ARG A CA 1
ATOM 1782 C C . ARG A 1 223 ? 3.507 -13.212 2.574 1.00 95.88 223 ARG A C 1
ATOM 1784 O O . ARG A 1 223 ? 3.406 -14.109 1.734 1.00 95.88 223 ARG A O 1
ATOM 1791 N N . ARG A 1 224 ? 3.797 -13.476 3.846 1.00 93.31 224 ARG A N 1
ATOM 1792 C CA . ARG A 1 224 ? 4.318 -14.752 4.366 1.00 93.31 224 ARG A CA 1
ATOM 1793 C C . ARG A 1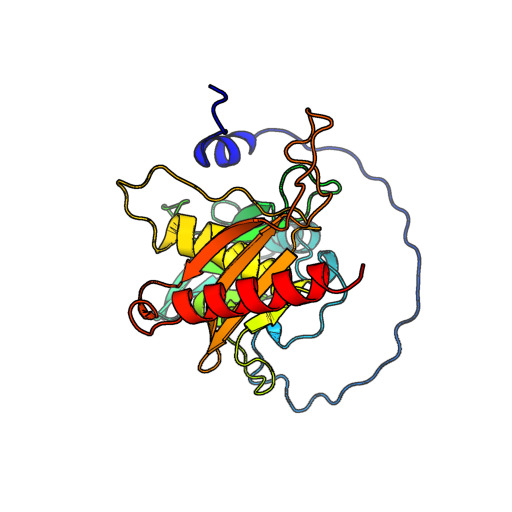 224 ? 3.483 -15.962 3.951 1.00 93.31 224 ARG A C 1
ATOM 1795 O O . ARG A 1 224 ? 4.044 -16.931 3.448 1.00 93.31 224 ARG A O 1
ATOM 1802 N N . HIS A 1 225 ? 2.162 -15.887 4.093 1.00 92.75 225 HIS A N 1
ATOM 1803 C CA . HIS A 1 225 ? 1.232 -16.962 3.710 1.00 92.75 225 HIS A CA 1
ATOM 1804 C C . HIS A 1 225 ? 1.098 -17.205 2.190 1.00 92.75 225 HIS A C 1
ATOM 1806 O O . HIS A 1 225 ? 0.585 -18.245 1.798 1.00 92.75 225 HIS A O 1
ATOM 1812 N N . TRP A 1 226 ? 1.614 -16.309 1.337 1.00 95.25 226 TRP A N 1
ATOM 1813 C CA . TRP A 1 226 ? 1.633 -16.463 -0.126 1.00 95.25 226 TRP A CA 1
ATOM 1814 C C . TRP A 1 226 ? 3.006 -16.894 -0.665 1.00 95.25 226 TRP A C 1
ATOM 1816 O O . TRP A 1 226 ? 3.165 -17.145 -1.864 1.00 95.25 226 TRP A O 1
ATOM 1826 N N . ARG A 1 227 ? 4.025 -17.004 0.199 1.00 94.44 227 ARG A N 1
ATOM 1827 C CA . ARG A 1 227 ? 5.372 -17.442 -0.196 1.00 94.44 227 ARG A CA 1
ATOM 1828 C C . ARG A 1 227 ? 5.370 -18.913 -0.624 1.00 94.44 227 ARG A C 1
ATOM 1830 O O . ARG A 1 227 ? 4.501 -19.688 -0.247 1.00 94.44 227 ARG A O 1
ATOM 1837 N N . ARG A 1 228 ? 6.398 -19.302 -1.389 1.00 94.44 228 ARG A N 1
ATOM 1838 C CA . ARG A 1 228 ? 6.565 -20.640 -2.003 1.00 94.44 228 ARG A CA 1
ATOM 1839 C C . ARG A 1 228 ? 5.540 -20.999 -3.094 1.00 94.44 228 ARG A C 1
ATOM 1841 O O . ARG A 1 228 ? 5.494 -22.146 -3.508 1.00 94.44 228 ARG A O 1
ATOM 1848 N N . ASN A 1 229 ? 4.826 -20.009 -3.635 1.00 94.50 229 ASN A N 1
ATOM 1849 C CA . ASN A 1 229 ? 3.926 -20.161 -4.792 1.00 94.50 229 ASN A CA 1
ATOM 1850 C C . ASN A 1 229 ? 4.494 -19.563 -6.099 1.00 94.50 229 ASN A C 1
ATOM 1852 O O . ASN A 1 229 ? 3.763 -19.286 -7.042 1.00 94.50 229 ASN A O 1
ATOM 1856 N N . GLY A 1 230 ? 5.802 -19.284 -6.157 1.00 96.19 230 GLY A N 1
ATOM 1857 C CA . GLY A 1 230 ? 6.449 -18.728 -7.355 1.00 96.19 230 GLY A CA 1
ATOM 1858 C C . GLY A 1 230 ? 6.160 -17.246 -7.649 1.00 96.19 230 GLY A C 1
ATOM 1859 O O . GLY A 1 230 ? 6.631 -16.736 -8.661 1.00 96.19 230 GLY A O 1
ATOM 1860 N N . LEU A 1 231 ? 5.452 -16.523 -6.775 1.00 97.00 231 LEU A N 1
ATOM 1861 C CA . LEU A 1 231 ? 5.054 -15.123 -7.007 1.00 97.00 231 LEU A CA 1
ATOM 1862 C C . LEU A 1 231 ? 6.238 -14.168 -7.200 1.00 97.00 231 LEU A C 1
ATOM 1864 O O . LEU A 1 231 ? 6.234 -13.362 -8.125 1.00 97.00 231 LEU A O 1
ATOM 1868 N N . ALA A 1 232 ? 7.291 -14.303 -6.389 1.00 96.56 232 ALA A N 1
ATOM 1869 C CA . ALA A 1 232 ? 8.499 -13.489 -6.538 1.00 96.56 232 ALA A CA 1
ATOM 1870 C C . ALA A 1 232 ? 9.197 -13.728 -7.891 1.00 96.56 232 ALA A C 1
ATOM 1872 O O . ALA A 1 232 ? 9.725 -12.798 -8.494 1.00 96.56 232 ALA A O 1
ATOM 1873 N N . MET A 1 233 ? 9.152 -14.963 -8.406 1.00 97.06 233 MET A N 1
ATOM 1874 C CA . MET A 1 233 ? 9.685 -15.279 -9.733 1.00 97.06 233 MET A CA 1
ATOM 1875 C C . MET A 1 233 ? 8.854 -14.613 -10.832 1.00 97.06 233 MET A C 1
ATOM 1877 O O . MET A 1 233 ? 9.415 -14.067 -11.777 1.00 97.06 233 MET A O 1
ATOM 1881 N N . GLN A 1 234 ? 7.526 -14.605 -10.696 1.00 97.44 234 GLN A N 1
ATOM 1882 C CA . GLN A 1 234 ? 6.644 -13.910 -11.637 1.00 97.44 234 GLN A CA 1
ATOM 1883 C C . GLN A 1 234 ? 6.901 -12.395 -11.646 1.00 97.44 234 GLN A C 1
ATOM 1885 O O . GLN A 1 234 ? 7.007 -11.811 -12.721 1.00 97.44 234 GLN A O 1
ATOM 1890 N N . MET A 1 235 ? 7.087 -11.774 -10.473 1.00 97.81 235 MET A N 1
ATOM 1891 C CA . MET A 1 235 ? 7.482 -10.361 -10.357 1.00 97.81 235 MET A CA 1
ATOM 1892 C C . MET A 1 235 ? 8.814 -10.084 -11.063 1.00 97.81 235 MET A C 1
ATOM 1894 O O . MET A 1 235 ? 8.918 -9.137 -11.838 1.00 97.81 235 MET A O 1
ATOM 1898 N N . LEU A 1 236 ? 9.824 -10.935 -10.850 1.00 96.56 236 LEU A N 1
ATOM 1899 C CA . LEU A 1 236 ? 11.134 -10.783 -11.487 1.00 96.56 236 LEU A CA 1
ATOM 1900 C C . LEU A 1 236 ? 11.051 -10.923 -13.014 1.00 96.56 236 LEU A C 1
ATOM 1902 O O . LEU A 1 236 ? 11.648 -10.138 -13.748 1.00 96.56 236 LEU A O 1
ATOM 1906 N N . GLN A 1 237 ? 10.291 -11.902 -13.508 1.00 96.44 237 GLN A N 1
ATOM 1907 C CA . GLN A 1 237 ? 10.073 -12.092 -14.943 1.00 96.44 237 GLN A CA 1
ATOM 1908 C C . GLN A 1 237 ? 9.358 -10.896 -15.577 1.00 96.44 237 GLN A C 1
ATOM 1910 O O . GLN A 1 237 ? 9.714 -10.484 -16.681 1.00 96.44 237 GLN A O 1
ATOM 1915 N N . ASP A 1 238 ? 8.355 -10.346 -14.897 1.00 96.44 238 ASP A N 1
ATOM 1916 C CA . ASP A 1 238 ? 7.623 -9.166 -15.347 1.00 96.44 238 ASP A CA 1
ATOM 1917 C C . ASP A 1 238 ? 8.506 -7.905 -15.362 1.00 96.44 238 ASP A C 1
ATOM 1919 O O . ASP A 1 238 ? 8.507 -7.173 -16.359 1.00 96.44 238 ASP A O 1
ATOM 1923 N N . PHE A 1 239 ? 9.340 -7.706 -14.336 1.00 95.25 239 PHE A N 1
ATOM 1924 C CA . PHE A 1 239 ? 10.354 -6.651 -14.319 1.00 95.25 239 PHE A CA 1
ATOM 1925 C C . PHE A 1 239 ? 11.312 -6.775 -15.509 1.00 95.25 239 PHE A C 1
ATOM 1927 O O . PHE A 1 239 ? 11.464 -5.822 -16.275 1.00 95.25 239 PHE A O 1
ATOM 1934 N N . CYS A 1 240 ? 11.895 -7.962 -15.723 1.00 93.19 240 CYS A N 1
ATOM 1935 C CA . CYS A 1 240 ? 12.788 -8.206 -16.852 1.00 93.19 240 CYS A CA 1
ATOM 1936 C C . CYS A 1 240 ? 12.088 -7.879 -18.177 1.00 93.19 240 CYS A C 1
ATOM 1938 O O . CYS A 1 240 ? 12.613 -7.099 -18.964 1.00 93.19 240 CYS A O 1
ATOM 1940 N N . LYS A 1 241 ? 10.876 -8.392 -18.418 1.00 91.62 241 LYS A N 1
ATOM 1941 C CA . LYS A 1 241 ? 10.120 -8.104 -19.652 1.00 91.62 241 LYS A CA 1
ATOM 1942 C C . LYS A 1 241 ? 9.863 -6.608 -19.854 1.00 91.62 241 LYS A C 1
ATOM 1944 O O . LYS A 1 241 ? 9.958 -6.131 -20.983 1.00 91.62 241 LYS A O 1
ATOM 1949 N N . SER A 1 242 ? 9.548 -5.883 -18.783 1.00 85.44 242 SER A N 1
ATOM 1950 C CA . SER A 1 242 ? 9.275 -4.442 -18.832 1.00 85.44 242 SER A CA 1
ATOM 1951 C C . SER A 1 242 ? 10.541 -3.645 -19.168 1.00 85.44 242 SER A C 1
ATOM 1953 O O . SER A 1 242 ? 10.522 -2.832 -20.089 1.00 85.44 242 SER A O 1
ATOM 1955 N N . ALA A 1 243 ? 11.668 -3.960 -18.522 1.00 75.75 243 ALA A N 1
ATOM 1956 C CA . ALA A 1 243 ? 12.953 -3.301 -18.766 1.00 75.75 243 ALA A CA 1
ATOM 1957 C C . ALA A 1 243 ? 13.460 -3.482 -20.210 1.00 75.75 243 ALA A C 1
ATOM 1959 O O . ALA A 1 243 ? 14.018 -2.557 -20.797 1.00 75.75 243 ALA A O 1
ATOM 1960 N N . HIS A 1 244 ? 13.229 -4.652 -20.819 1.00 66.75 244 HIS A N 1
ATOM 1961 C CA . HIS A 1 244 ? 13.628 -4.902 -22.212 1.00 66.75 244 HIS A CA 1
ATOM 1962 C C . HIS A 1 244 ? 12.827 -4.058 -23.215 1.00 66.75 244 HIS A C 1
ATOM 1964 O O . HIS A 1 244 ? 13.367 -3.666 -24.247 1.00 66.75 244 HIS A O 1
ATOM 1970 N N . ARG A 1 245 ? 11.555 -3.752 -22.925 1.00 64.44 245 ARG A N 1
ATOM 1971 C CA . ARG A 1 245 ? 10.719 -2.910 -23.800 1.00 64.44 245 ARG A CA 1
ATOM 1972 C C . ARG A 1 245 ? 11.168 -1.451 -23.800 1.00 64.44 245 ARG A C 1
ATOM 1974 O O . ARG A 1 245 ? 11.104 -0.808 -24.839 1.00 64.44 245 ARG A O 1
ATOM 1981 N N . GLU A 1 246 ? 11.663 -0.951 -22.672 1.00 57.56 246 GLU A N 1
ATOM 1982 C CA . GLU A 1 246 ? 12.201 0.412 -22.560 1.00 57.56 246 GLU A CA 1
ATOM 1983 C C . GLU A 1 246 ? 13.573 0.567 -23.243 1.00 57.56 246 GLU A C 1
ATOM 1985 O O . GLU A 1 246 ? 13.923 1.656 -23.689 1.00 57.56 246 GLU A O 1
ATOM 1990 N N . GLY A 1 247 ? 14.344 -0.519 -23.369 1.00 51.94 247 GLY A N 1
ATOM 1991 C CA . GLY A 1 247 ? 15.643 -0.532 -24.053 1.00 51.94 247 GLY A CA 1
ATOM 1992 C C . GLY A 1 247 ? 15.586 -0.701 -25.577 1.00 51.94 247 GLY A C 1
ATOM 1993 O O . GLY A 1 247 ? 16.601 -0.495 -26.234 1.00 51.94 247 GLY A O 1
ATOM 1994 N N . ALA A 1 248 ? 14.432 -1.065 -26.145 1.00 42.97 248 ALA A N 1
ATOM 1995 C CA . ALA A 1 248 ? 14.261 -1.311 -27.583 1.00 42.97 248 ALA A CA 1
ATOM 1996 C C . ALA A 1 248 ? 13.832 -0.063 -28.389 1.00 42.97 248 ALA A C 1
ATOM 1998 O O . ALA A 1 248 ? 13.542 -0.174 -29.576 1.00 42.97 248 ALA A O 1
ATOM 1999 N N . GLY A 1 249 ? 13.761 1.108 -27.747 1.00 42.88 249 GLY A N 1
ATOM 2000 C CA . GLY A 1 249 ? 13.371 2.385 -28.356 1.00 42.88 249 GLY A CA 1
ATOM 2001 C C . GLY A 1 249 ? 14.544 3.286 -28.758 1.00 42.88 249 GLY A C 1
ATOM 2002 O O . GLY A 1 249 ? 14.427 4.500 -28.601 1.00 42.88 249 GLY A O 1
ATOM 2003 N N . TYR A 1 250 ? 15.662 2.707 -29.210 1.00 35.22 250 TYR A N 1
ATOM 2004 C CA . TYR A 1 250 ? 16.812 3.437 -29.763 1.00 35.22 250 TYR A CA 1
ATOM 2005 C C . TYR A 1 250 ? 16.911 3.245 -31.273 1.00 35.22 250 TYR A C 1
ATOM 2007 O O . TYR A 1 250 ? 16.784 2.082 -31.717 1.00 35.22 250 TYR A O 1
#

pLDDT: mean 77.49, std 22.38, range [23.55, 98.19]

Sequence (250 aa):
MIRCPSMLQQVSLFHKWNDFKGYCAFKMDSNSNLPVENLVNSHPVDLPCQDYDALCPVFEYLSSLESGMKSFHLPSGAEVKVTHDNIGKLRLFGEDEPPQYLLALHLPGDETQVVAIYLHHKWWPISDVLKTSSKSRNGLIFVESVMERVILFLLSQIVFGMLERSQEEHIYFSTHPVSEYGKIFWQDGEAVGFYTVKKKGSLCNGCTCQSYLLPVLDTVFVRRHWRRNGLAMQMLQDFCKSAHREGAGY

InterPro domains:
  IPR016181 Acyl-CoA N-acyltransferase [SSF55729] (183-248)
  IPR029625 Protein FAM169 [PTHR22442] (60-244)

Foldseek 3Di:
DDDDPAPVVVVVVPPDDDDDDDDDDDDDDDDDDDDPPPPPPFFLLRDDDDDLCQFAVPVVVLVCPVVDWDWDAAPVRDIDTDDPVQWDWDFQADPDPPTGTWIFGAHVPDNLRTQWIRTNNDTDGLQRLQFGPDPVQAAKAWQDDPSSSVNQSCVQCPQDPRPVDDPPDSDGDDRDHPPWTKIFHDDPRGRFWMWTKQAFQHAPDPVDPDGHNFIDTDDTDGGPVCPPVCNSVVVVVVVVVVRVVVVVPD

Organism: Ameiurus melas (NCBI:txid219545)